Protein AF-A0A0D8XP28-F1 (afdb_monomer_lite)

Sequence (253 aa):
FKSVISELEILCCTAVILRATSMLEITEQETSGKLSRSLIAIYASCSDESKSDVKKYTSEEIREHKITRFRKQKELKTVIDQLKNEQQMNKMDESVQRRLYLTVLKYWSNKVVEELESIEEELPLVEMMRNRLQTRDVEKDTSTNSLFFHDEKPTTLKPFILTRSAQQKSVFGLGYPSIPTMTVDEWYNQRFGDTFSQQKHGKTEYSKGDSGDEGSSEDEHEENDEQTRAQLMKWDEYKDYHRRGWGNTHNKG

pLDDT: mean 72.13, std 19.48, range [30.84, 98.19]

Organism: Dictyocaulus viviparus (NCBI:txid29172)

Secondary structure (DSSP, 8-state):
-HHHHHHHHHHHHHHHHHHHHHHHHHHHHHHHHHHHHHHHHHHHHHS-S---------HHHHHHHHHHHHHHHHHHHHHHHHHHHHHHH-TT-HHHHHHHHHHHHHHHHHHHHHHHHHHHHHHHHHHHHHHHHHHHHHTTTT-------------PPPP-EEESSHHHHHHTTSSSS---EEEHHHHHIIIIITTSTT-------------------HHHHHHHHHHHHHHHHHHHHHHHHS-TTTT--S---

Structure (mmCIF, N/CA/C/O backbone):
data_AF-A0A0D8XP28-F1
#
_entry.id   AF-A0A0D8XP28-F1
#
loop_
_atom_site.group_PDB
_atom_site.id
_atom_site.type_symbol
_atom_site.label_atom_id
_atom_site.label_alt_id
_atom_site.label_comp_id
_atom_site.label_asym_id
_atom_site.label_entity_id
_atom_site.label_seq_id
_atom_site.pdbx_PDB_ins_code
_atom_site.Cartn_x
_atom_site.Cartn_y
_atom_site.Cartn_z
_atom_site.occupancy
_atom_site.B_iso_or_equiv
_atom_site.auth_seq_id
_atom_site.auth_comp_id
_atom_site.auth_asym_id
_atom_site.auth_atom_id
_atom_site.pdbx_PDB_model_num
ATOM 1 N N . PHE A 1 1 ? -41.091 -60.877 -21.889 1.00 52.03 1 PHE A N 1
ATOM 2 C CA . PHE A 1 1 ? -42.066 -59.842 -21.481 1.00 52.03 1 PHE A CA 1
ATOM 3 C C . PHE A 1 1 ? -41.594 -58.997 -20.299 1.00 52.03 1 PHE A C 1
ATOM 5 O O . PHE A 1 1 ? -41.440 -57.805 -20.502 1.00 52.03 1 PHE A O 1
ATOM 12 N N . LYS A 1 2 ? -41.265 -59.555 -19.121 1.00 49.12 2 LYS A N 1
ATOM 13 C CA . LYS A 1 2 ? -40.781 -58.747 -17.974 1.00 49.12 2 LYS A CA 1
ATOM 14 C C . LYS A 1 2 ? -39.456 -57.990 -18.219 1.00 49.12 2 LYS A C 1
ATOM 16 O O . LYS A 1 2 ? -39.327 -56.875 -17.746 1.00 49.12 2 LYS A O 1
ATOM 21 N N . SER A 1 3 ? -38.535 -58.543 -19.017 1.00 52.56 3 SER A N 1
ATOM 22 C CA . SER A 1 3 ? -37.250 -57.888 -19.357 1.00 52.56 3 SER A CA 1
ATOM 23 C C . SER A 1 3 ? -37.373 -56.733 -20.360 1.00 52.56 3 SER A C 1
ATOM 25 O O . SER A 1 3 ? -36.546 -55.835 -20.371 1.00 52.56 3 SER A O 1
ATOM 27 N N . VAL A 1 4 ? -38.405 -56.747 -21.212 1.00 56.22 4 VAL A N 1
ATOM 28 C CA . VAL A 1 4 ? -38.589 -55.721 -22.257 1.00 56.22 4 VAL A CA 1
ATOM 29 C C . VAL A 1 4 ? -39.236 -54.465 -21.663 1.00 56.22 4 VAL A C 1
ATOM 31 O O . VAL A 1 4 ? -38.947 -53.355 -22.087 1.00 56.22 4 VAL A O 1
ATOM 34 N N . ILE A 1 5 ? -40.066 -54.633 -20.628 1.00 58.91 5 ILE A N 1
ATOM 35 C CA . ILE A 1 5 ? -40.714 -53.523 -19.918 1.00 58.91 5 ILE A CA 1
ATOM 36 C C . ILE A 1 5 ? -39.687 -52.739 -19.084 1.00 58.91 5 ILE A C 1
ATOM 38 O O . ILE A 1 5 ? -39.710 -51.513 -19.105 1.00 58.91 5 ILE A O 1
ATOM 42 N N . SER A 1 6 ? -38.732 -53.420 -18.436 1.00 57.72 6 SER A N 1
ATOM 43 C CA . SER A 1 6 ? -37.667 -52.750 -17.675 1.00 57.72 6 SER A CA 1
ATOM 44 C C . SER A 1 6 ? -36.718 -51.937 -18.558 1.00 57.72 6 SER A C 1
ATOM 46 O O . SER A 1 6 ? -36.289 -50.861 -18.161 1.00 57.72 6 SER A O 1
ATOM 48 N N . GLU A 1 7 ? -36.406 -52.407 -19.769 1.00 57.31 7 GLU A N 1
ATOM 49 C CA . GLU A 1 7 ? -35.554 -51.647 -20.697 1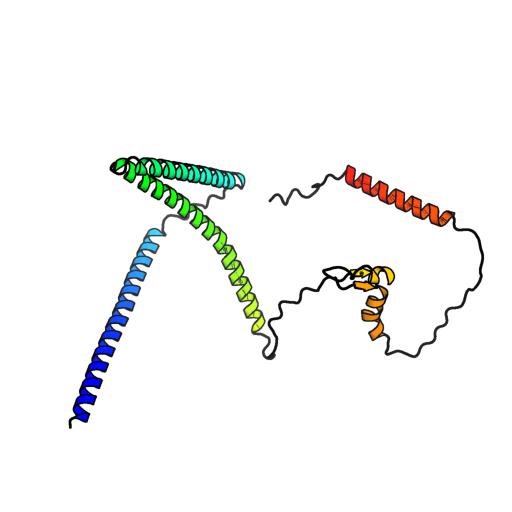.00 57.31 7 GLU A CA 1
ATOM 50 C C . GLU A 1 7 ? -36.262 -50.394 -21.233 1.00 57.31 7 GLU A C 1
ATOM 52 O O . GLU A 1 7 ? -35.643 -49.335 -21.334 1.00 57.31 7 GLU A O 1
ATOM 57 N N . LEU A 1 8 ? -37.572 -50.474 -21.491 1.00 59.50 8 LEU A N 1
ATOM 58 C CA . LEU A 1 8 ? -38.393 -49.329 -21.902 1.00 59.50 8 LEU A CA 1
ATOM 59 C C . LEU A 1 8 ? -38.546 -48.273 -20.794 1.00 59.50 8 LEU A C 1
ATOM 61 O O . LEU A 1 8 ? -38.505 -47.079 -21.093 1.00 59.50 8 LEU A O 1
ATOM 65 N N . GLU A 1 9 ? -38.659 -48.677 -19.526 1.00 56.88 9 GLU A N 1
ATOM 66 C CA . GLU A 1 9 ? -38.688 -47.736 -18.394 1.00 56.88 9 GLU A CA 1
ATOM 67 C C . GLU A 1 9 ? -37.339 -47.021 -18.198 1.00 56.88 9 GLU A C 1
ATOM 69 O O . GLU A 1 9 ? -37.309 -45.811 -17.964 1.00 56.88 9 GLU A O 1
ATOM 74 N N . ILE A 1 10 ? -36.215 -47.723 -18.381 1.00 61.59 10 ILE A N 1
ATOM 75 C CA . ILE A 1 10 ? -34.868 -47.134 -18.278 1.00 61.59 10 ILE A CA 1
ATOM 76 C C . ILE A 1 10 ? -34.599 -46.157 -19.436 1.00 61.59 10 ILE A C 1
ATOM 78 O O . ILE A 1 10 ? -34.057 -45.068 -19.222 1.00 61.59 10 ILE A O 1
ATOM 82 N N . LEU A 1 11 ? -35.023 -46.494 -20.657 1.00 62.56 11 LEU A N 1
ATOM 83 C CA . LEU A 1 11 ? -34.925 -45.606 -21.823 1.00 62.56 11 LEU A CA 1
ATOM 84 C C . LEU A 1 11 ? -35.800 -44.353 -21.675 1.00 62.56 11 LEU A C 1
ATOM 86 O O . LEU A 1 11 ? -35.388 -43.264 -22.073 1.00 62.56 11 LEU A O 1
ATOM 90 N N . CYS A 1 12 ? -36.976 -44.468 -21.053 1.00 60.19 12 CYS A N 1
ATOM 91 C CA . CYS A 1 12 ? -37.844 -43.315 -20.821 1.00 60.19 12 CYS A CA 1
ATOM 92 C C . CYS A 1 12 ? -37.273 -42.386 -19.734 1.00 60.19 12 CYS A C 1
ATOM 94 O O . CYS A 1 12 ? -37.201 -41.173 -19.935 1.00 60.19 12 CYS A O 1
ATOM 96 N N . CYS A 1 13 ? -36.770 -42.944 -18.626 1.00 59.44 13 CYS A N 1
ATOM 97 C CA . CYS A 1 13 ? -36.120 -42.167 -17.566 1.00 59.44 13 CYS A CA 1
ATOM 98 C C . CYS A 1 13 ? -34.849 -41.454 -18.047 1.00 59.44 13 CYS A C 1
ATOM 100 O O . CYS A 1 13 ? -34.662 -40.273 -17.759 1.00 59.44 13 CYS A O 1
ATOM 102 N N . THR A 1 14 ? -33.991 -42.126 -18.818 1.00 63.97 14 THR A N 1
ATOM 103 C CA . THR A 1 14 ? -32.762 -41.506 -19.344 1.00 63.97 14 THR A CA 1
ATOM 104 C C . THR A 1 14 ? -33.065 -40.398 -20.353 1.00 63.97 14 THR A C 1
ATOM 106 O O . THR A 1 14 ? -32.436 -39.342 -20.297 1.00 63.97 14 THR A O 1
ATOM 109 N N . ALA A 1 15 ? -34.080 -40.567 -21.209 1.00 65.81 15 ALA A N 1
ATOM 110 C CA . ALA A 1 15 ? -34.509 -39.532 -22.149 1.00 65.81 15 ALA A CA 1
ATOM 111 C C . ALA A 1 15 ? -35.106 -38.295 -21.451 1.00 65.81 15 ALA A C 1
ATOM 113 O O . ALA A 1 15 ? -34.851 -37.170 -21.882 1.00 65.81 15 ALA A O 1
ATOM 114 N N . VAL A 1 16 ? -35.869 -38.477 -20.365 1.00 67.75 16 VAL A N 1
ATOM 115 C CA . VAL A 1 16 ? -36.418 -37.364 -19.568 1.00 67.75 16 VAL A CA 1
ATOM 116 C C . VAL A 1 16 ? -35.308 -36.617 -18.829 1.00 67.75 16 VAL A C 1
ATOM 118 O O . VAL A 1 16 ? -35.307 -35.387 -18.830 1.00 67.75 16 VAL A O 1
ATOM 121 N N . ILE A 1 17 ? -34.330 -37.335 -18.267 1.00 65.69 17 ILE A N 1
ATOM 122 C CA . ILE A 1 17 ? -33.181 -36.727 -17.583 1.00 65.69 17 ILE A CA 1
ATOM 123 C C . ILE A 1 17 ? -32.318 -35.942 -18.578 1.00 65.69 17 ILE A C 1
ATOM 125 O O . ILE A 1 17 ? -32.025 -34.783 -18.312 1.00 65.69 17 ILE A O 1
ATOM 129 N N . LEU A 1 18 ? -31.999 -36.503 -19.751 1.00 61.62 18 LEU A N 1
ATOM 130 C CA . LEU A 1 18 ? -31.215 -35.816 -20.789 1.00 61.62 18 LEU A CA 1
ATOM 131 C C . LEU A 1 18 ? -31.911 -34.553 -21.325 1.00 61.62 18 LEU A C 1
ATOM 133 O O . LEU A 1 18 ? -31.253 -33.546 -21.586 1.00 61.62 18 LEU A O 1
ATOM 137 N N . ARG A 1 19 ? -33.245 -34.571 -21.459 1.00 62.66 19 ARG A N 1
ATOM 138 C CA . ARG A 1 19 ? -34.024 -33.378 -21.839 1.00 62.66 19 ARG A CA 1
ATOM 139 C C . ARG A 1 19 ? -34.070 -32.331 -20.730 1.00 62.66 19 ARG A C 1
ATOM 141 O O . ARG A 1 19 ? -34.039 -31.141 -21.028 1.00 62.66 19 ARG A O 1
ATOM 148 N N . ALA A 1 20 ? -34.159 -32.753 -19.470 1.00 59.16 20 ALA A N 1
ATOM 149 C CA . ALA A 1 20 ? -34.144 -31.843 -18.330 1.00 59.16 20 ALA A CA 1
ATOM 150 C C . ALA A 1 20 ? -32.765 -31.191 -18.153 1.00 59.16 20 ALA A C 1
ATOM 152 O O . ALA A 1 20 ? -32.696 -29.984 -17.931 1.00 59.16 20 ALA A O 1
ATOM 153 N N . THR A 1 21 ? -31.675 -31.948 -18.330 1.00 58.47 21 THR A N 1
ATOM 154 C CA . THR A 1 21 ? -30.310 -31.409 -18.268 1.00 58.47 21 THR A CA 1
ATOM 155 C C . THR A 1 21 ? -30.023 -30.474 -19.436 1.00 58.47 21 THR A C 1
ATOM 157 O O . THR A 1 21 ? -29.498 -29.394 -19.196 1.00 58.47 21 THR A O 1
ATOM 160 N N . SER A 1 22 ? -30.449 -30.794 -20.668 1.00 58.19 22 SER A N 1
ATOM 161 C CA . SER A 1 22 ? -30.257 -29.871 -21.798 1.00 58.19 22 SER A CA 1
ATOM 162 C C . SER A 1 22 ? -31.079 -28.587 -21.641 1.00 58.19 22 SER A C 1
ATOM 164 O O . SER A 1 22 ?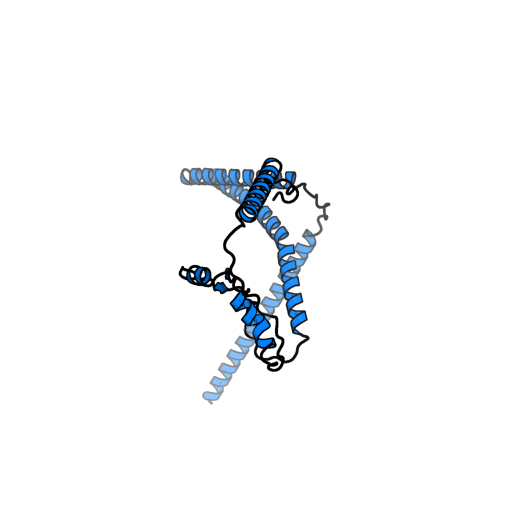 -30.614 -27.515 -22.008 1.00 58.19 22 SER A O 1
ATOM 166 N N . MET A 1 23 ? -32.296 -28.662 -21.087 1.00 57.06 23 MET A N 1
ATOM 167 C CA . MET A 1 23 ? -33.113 -27.475 -20.800 1.00 57.06 23 MET A CA 1
ATOM 168 C C . MET A 1 23 ? -32.479 -26.600 -19.710 1.00 57.06 23 MET A C 1
ATOM 170 O O . MET A 1 23 ? -32.462 -25.382 -19.862 1.00 57.06 23 MET A O 1
ATOM 174 N N . LEU A 1 24 ? -31.908 -27.197 -18.656 1.00 55.19 24 LEU A N 1
ATOM 175 C CA . LEU A 1 24 ? -31.177 -26.468 -17.611 1.00 55.19 24 LEU A CA 1
ATOM 176 C C . LEU A 1 24 ? -29.915 -25.780 -18.168 1.00 55.19 24 LEU A C 1
ATOM 178 O O . LEU A 1 24 ? -29.700 -24.596 -17.911 1.00 55.19 24 LEU A O 1
ATOM 182 N N . GLU A 1 25 ? -29.150 -26.470 -19.013 1.00 51.25 25 GLU A N 1
ATOM 183 C CA . GLU A 1 25 ? -27.915 -25.962 -19.629 1.00 51.25 25 GLU A CA 1
ATOM 184 C C . GLU A 1 25 ? -28.190 -24.819 -20.633 1.00 51.25 25 GLU A C 1
ATOM 186 O O . GLU A 1 25 ? -27.478 -23.813 -20.660 1.00 51.25 25 GLU A O 1
ATOM 191 N N . ILE A 1 26 ? -29.295 -24.899 -21.390 1.00 51.28 26 ILE A N 1
ATOM 192 C CA . ILE A 1 26 ? -29.760 -23.812 -22.272 1.00 51.28 26 ILE A CA 1
ATOM 193 C C . ILE A 1 26 ? -30.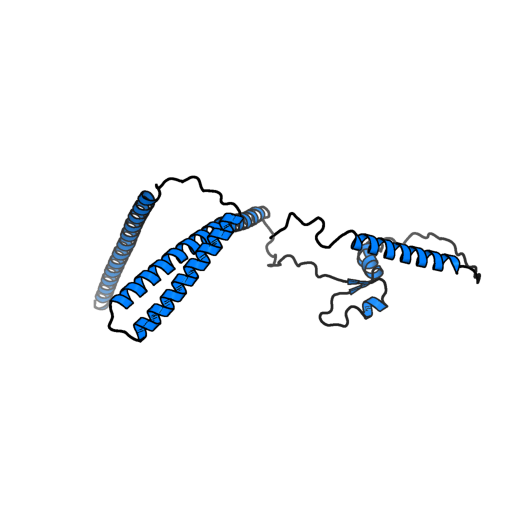222 -22.595 -21.446 1.00 51.28 26 ILE A C 1
ATOM 195 O O . ILE A 1 26 ? -29.942 -21.453 -21.822 1.00 51.28 26 ILE A O 1
ATOM 199 N N . THR A 1 27 ? -30.872 -22.801 -20.291 1.00 50.25 27 THR A N 1
ATOM 200 C CA . THR A 1 27 ? -31.281 -21.686 -19.417 1.00 50.25 27 THR A CA 1
ATOM 201 C C . THR A 1 27 ? -30.107 -20.990 -18.722 1.00 50.25 27 THR A C 1
ATOM 203 O O . THR A 1 27 ? -30.144 -19.767 -18.568 1.00 50.25 27 THR A O 1
ATOM 206 N N . GLU A 1 28 ? -29.035 -21.702 -18.361 1.00 51.12 28 GLU A N 1
ATOM 207 C CA . GLU A 1 28 ? -27.815 -21.091 -17.803 1.00 51.12 28 GLU A CA 1
ATOM 208 C C . GLU A 1 28 ? -27.032 -20.279 -18.849 1.00 51.12 28 GLU A C 1
ATOM 210 O O . GLU A 1 28 ? -26.549 -19.181 -18.550 1.00 51.12 28 GLU A O 1
ATOM 215 N N . GLN A 1 29 ? -26.954 -20.740 -20.103 1.00 47.75 29 GLN A N 1
ATOM 216 C CA . GLN A 1 29 ? -26.288 -19.978 -21.169 1.00 47.75 29 GLN A CA 1
ATOM 217 C C . GLN A 1 29 ? -27.077 -18.730 -21.594 1.00 47.75 29 GLN A C 1
ATOM 219 O O . GLN A 1 29 ? -26.494 -17.666 -21.815 1.00 47.75 29 GLN A O 1
ATOM 224 N N . GLU A 1 30 ? -28.410 -18.805 -21.653 1.00 51.88 30 GLU A N 1
ATOM 225 C CA . GLU A 1 30 ? -29.227 -17.635 -21.983 1.00 51.88 30 GLU A CA 1
ATOM 226 C C . GLU A 1 30 ? -29.263 -16.585 -20.866 1.00 51.88 30 GLU A C 1
ATOM 228 O O . GLU A 1 30 ? -29.279 -15.385 -21.154 1.00 51.88 30 GLU A O 1
ATOM 233 N N . THR A 1 31 ? -29.289 -16.999 -19.596 1.00 52.06 31 THR A N 1
ATOM 234 C CA . THR A 1 31 ? -29.297 -16.070 -18.452 1.00 52.06 31 THR A CA 1
ATOM 235 C C . THR A 1 31 ? -27.927 -15.436 -18.229 1.00 52.06 31 THR A C 1
ATOM 237 O O . THR A 1 31 ? -27.864 -14.220 -18.041 1.00 52.06 31 THR A O 1
ATOM 240 N N . SER A 1 32 ? -26.831 -16.195 -18.358 1.00 53.22 32 SER A N 1
ATOM 241 C CA . SER A 1 32 ? -25.463 -15.654 -18.302 1.00 53.22 32 SER A CA 1
ATOM 242 C C . SER A 1 32 ? -25.167 -14.693 -19.459 1.00 53.22 32 SER A C 1
ATOM 244 O O . SER A 1 32 ? -24.568 -13.642 -19.239 1.00 53.22 32 SER A O 1
ATOM 246 N N . GLY A 1 33 ? -25.658 -14.978 -20.671 1.00 54.16 33 GLY A N 1
ATOM 247 C CA . GLY A 1 33 ? -25.526 -14.090 -21.830 1.00 54.16 33 GLY A CA 1
ATOM 248 C C . GLY A 1 33 ? -26.373 -12.812 -21.742 1.00 54.16 33 GLY A C 1
ATOM 249 O O . GLY A 1 33 ? -25.947 -11.751 -22.201 1.00 54.16 33 GLY A O 1
ATOM 250 N N . LYS A 1 34 ? -27.567 -12.876 -21.137 1.00 57.66 34 LYS A N 1
ATOM 251 C CA . LYS A 1 34 ? -28.425 -11.697 -20.903 1.00 57.66 34 LYS A CA 1
ATOM 252 C C . LYS A 1 34 ? -27.875 -10.819 -19.775 1.00 57.66 34 LYS A C 1
ATOM 254 O O . LYS A 1 34 ? -27.826 -9.603 -19.944 1.00 57.66 34 LYS A O 1
ATOM 259 N N . LEU A 1 35 ? -27.395 -11.426 -18.684 1.00 55.28 35 LEU A N 1
ATOM 260 C CA . LEU A 1 35 ? -26.706 -10.729 -17.594 1.00 55.28 35 LEU A CA 1
ATOM 261 C C . LEU A 1 35 ? -25.394 -10.104 -18.074 1.00 55.28 35 LEU A C 1
ATOM 263 O O . LEU A 1 35 ? -25.140 -8.946 -17.759 1.00 55.28 35 LEU A O 1
ATOM 267 N N . SER A 1 36 ? -24.598 -10.805 -18.891 1.00 63.81 36 SER A N 1
ATOM 268 C CA . SER A 1 36 ? -23.361 -10.241 -19.444 1.00 63.81 36 SER A CA 1
ATOM 269 C C . SER A 1 36 ? -23.649 -9.061 -20.367 1.00 63.81 36 SER A C 1
ATOM 271 O O . SER A 1 36 ? -23.013 -8.026 -20.224 1.00 63.81 36 SER A O 1
ATOM 273 N N . ARG A 1 37 ? -24.666 -9.142 -21.237 1.00 64.00 37 ARG A N 1
ATOM 274 C CA . ARG A 1 37 ? -25.074 -8.015 -22.092 1.00 64.00 37 ARG A CA 1
ATOM 275 C C . ARG A 1 37 ? -25.611 -6.831 -21.298 1.00 64.00 37 ARG A C 1
ATOM 277 O O . ARG A 1 37 ? -25.269 -5.704 -21.635 1.00 64.00 37 ARG A O 1
ATOM 284 N N . SER A 1 38 ? -26.409 -7.053 -20.249 1.00 65.12 38 SER A N 1
ATOM 285 C CA . SER A 1 38 ? -26.864 -5.952 -19.390 1.00 65.12 38 SER A CA 1
ATOM 286 C C . SER A 1 38 ? -25.712 -5.327 -18.612 1.00 65.12 38 SER A C 1
ATOM 288 O O . SER A 1 38 ? -25.665 -4.114 -18.472 1.00 65.12 38 SER A O 1
ATOM 290 N N . LEU A 1 39 ? -24.754 -6.133 -18.148 1.00 64.12 39 LEU A N 1
ATOM 291 C CA . LEU A 1 39 ? -23.593 -5.664 -17.393 1.00 64.12 39 LEU A CA 1
ATOM 292 C C . LEU A 1 39 ? -22.603 -4.927 -18.311 1.00 64.12 39 LEU A C 1
ATOM 294 O O . LEU A 1 39 ? -22.075 -3.893 -17.921 1.00 64.12 39 LEU A O 1
ATOM 298 N N . ILE A 1 40 ? -22.453 -5.372 -19.563 1.00 67.19 40 ILE A N 1
ATOM 299 C CA . ILE A 1 40 ? -21.730 -4.669 -20.635 1.00 67.19 40 ILE A CA 1
ATOM 300 C C . ILE A 1 40 ? -22.435 -3.360 -21.008 1.00 67.19 40 ILE A C 1
ATOM 302 O O . ILE A 1 40 ? -21.764 -2.352 -21.192 1.00 67.19 40 ILE A O 1
ATOM 306 N N . ALA A 1 41 ? -23.768 -3.337 -21.094 1.00 66.75 41 ALA A N 1
ATOM 307 C CA . ALA A 1 41 ? -24.527 -2.119 -21.383 1.00 66.75 41 ALA A CA 1
ATOM 308 C C . ALA A 1 41 ? -24.444 -1.102 -20.232 1.00 66.75 41 ALA A C 1
ATOM 310 O O . ALA A 1 41 ? -24.283 0.089 -20.479 1.00 66.75 41 ALA A O 1
ATOM 311 N N . ILE A 1 42 ? -24.484 -1.572 -18.980 1.00 66.75 42 ILE A N 1
ATOM 312 C CA . ILE A 1 42 ? -24.259 -0.743 -17.789 1.00 66.75 42 ILE A CA 1
ATOM 313 C C . ILE A 1 42 ? -22.826 -0.198 -17.799 1.00 66.75 42 ILE A C 1
ATOM 315 O O . ILE A 1 42 ? -22.640 1.010 -17.678 1.00 66.75 42 ILE A O 1
ATOM 319 N N . TYR A 1 43 ? -21.825 -1.051 -18.040 1.00 62.44 43 TYR A N 1
ATOM 320 C CA . TYR A 1 43 ? -20.423 -0.647 -18.163 1.00 62.44 43 TYR A CA 1
ATOM 321 C C . TYR A 1 43 ? -20.206 0.375 -19.292 1.00 62.44 43 TYR A C 1
ATOM 323 O O . TYR A 1 43 ? -19.533 1.379 -19.081 1.00 62.44 43 TYR A O 1
ATOM 331 N N . ALA A 1 44 ? -20.837 0.187 -20.455 1.00 62.91 44 ALA A N 1
ATOM 332 C CA . ALA A 1 44 ? -20.779 1.122 -21.578 1.00 62.91 44 ALA A CA 1
ATOM 333 C C . ALA A 1 44 ? -21.465 2.461 -21.258 1.00 62.91 44 ALA A C 1
ATOM 335 O O . ALA A 1 44 ? -20.955 3.506 -21.644 1.00 62.91 44 ALA A O 1
ATOM 336 N N . SER A 1 45 ? -22.573 2.444 -20.507 1.00 57.84 45 SER A N 1
ATOM 337 C CA . SER A 1 45 ? -23.264 3.666 -20.066 1.00 57.84 45 SER A CA 1
ATOM 338 C C . SER A 1 45 ? -22.486 4.457 -19.007 1.00 57.84 45 SER A C 1
ATOM 340 O O . SER A 1 45 ? -22.644 5.669 -18.915 1.00 57.84 45 SER A O 1
ATOM 342 N N . CYS A 1 46 ? -21.623 3.788 -18.234 1.00 47.12 46 CYS A N 1
ATOM 343 C CA . CYS A 1 46 ? -20.759 4.403 -17.222 1.00 47.12 46 CYS A CA 1
ATOM 344 C C . CYS A 1 46 ? -19.357 4.775 -17.737 1.00 47.12 46 CYS A C 1
ATOM 346 O O . CYS A 1 46 ? -18.606 5.413 -17.007 1.00 47.12 46 CYS A O 1
ATOM 348 N N . SER A 1 47 ? -18.981 4.376 -18.957 1.00 51.66 47 SER A N 1
ATOM 349 C CA . SER A 1 47 ? -17.632 4.605 -19.511 1.00 51.66 47 SER A CA 1
ATOM 350 C C . SER A 1 47 ? -17.485 5.932 -20.269 1.00 51.66 47 SER A C 1
ATOM 352 O O . SER A 1 47 ? -16.425 6.182 -20.837 1.00 51.66 47 SER A O 1
ATOM 354 N N . ASP A 1 48 ? -18.524 6.772 -20.290 1.00 44.47 48 ASP A N 1
ATOM 355 C CA . ASP A 1 48 ? -18.563 8.023 -21.063 1.00 44.47 48 ASP A CA 1
ATOM 356 C C . ASP A 1 48 ? -18.464 9.282 -20.180 1.00 44.47 48 ASP A C 1
ATOM 358 O O . ASP A 1 48 ? -18.999 10.343 -20.496 1.00 44.47 48 ASP A O 1
ATOM 362 N N . GLU A 1 49 ? -17.760 9.187 -19.048 1.00 48.97 49 GLU A N 1
ATOM 363 C CA . GLU A 1 49 ? -17.221 10.377 -18.393 1.00 48.97 49 GLU A CA 1
ATOM 364 C C . GLU A 1 49 ? -15.838 10.650 -18.977 1.00 48.97 49 GLU A C 1
ATOM 366 O O . GLU A 1 49 ? -14.880 9.920 -18.736 1.00 48.97 49 GLU A O 1
ATOM 371 N N . SER A 1 50 ? -15.795 11.682 -19.824 1.00 48.84 50 SER A N 1
ATOM 372 C CA . SER A 1 50 ? -14.630 12.424 -20.307 1.00 48.84 50 SER A CA 1
ATOM 373 C C . SER A 1 50 ? -13.275 11.872 -19.859 1.00 48.84 50 SER A C 1
ATOM 375 O O . SER A 1 50 ? -12.944 11.929 -18.675 1.00 48.84 50 SER A O 1
ATOM 377 N N . LYS A 1 51 ? -12.432 11.483 -20.824 1.00 49.34 51 LYS A N 1
ATOM 378 C CA . LYS A 1 51 ? -10.972 11.488 -20.658 1.00 49.34 51 LYS A CA 1
ATOM 379 C C . LYS A 1 51 ? -10.544 12.909 -20.282 1.00 49.34 51 LYS A C 1
AT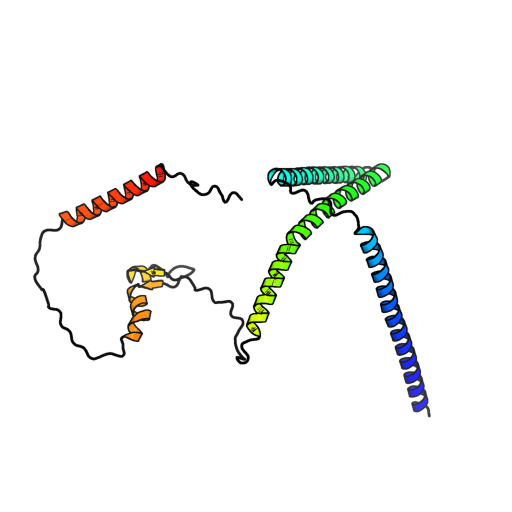OM 381 O O . LYS A 1 51 ? -10.160 13.698 -21.141 1.00 49.34 51 LYS A O 1
ATOM 386 N N . SER A 1 52 ? -10.698 13.265 -19.012 1.00 49.41 52 SER A N 1
ATOM 387 C CA . SER A 1 52 ? -10.139 14.469 -18.437 1.00 49.41 52 SER A CA 1
ATOM 388 C C . SER A 1 52 ? -8.641 14.337 -18.613 1.00 49.41 52 SER A C 1
ATOM 390 O O . SER A 1 52 ? -8.076 13.309 -18.236 1.00 49.41 52 SER A O 1
ATOM 392 N N . ASP A 1 53 ? -8.045 15.341 -19.241 1.00 56.84 53 ASP A N 1
ATOM 393 C CA . ASP A 1 53 ? -6.610 15.512 -19.422 1.00 56.84 53 ASP A CA 1
ATOM 394 C C . ASP A 1 53 ? -5.865 14.937 -18.205 1.00 56.84 53 ASP A C 1
ATOM 396 O O . ASP A 1 53 ? -6.014 15.450 -17.091 1.00 56.84 53 ASP A O 1
ATOM 400 N N . VAL A 1 54 ? -5.192 13.788 -18.374 1.00 65.62 54 VAL A N 1
ATOM 401 C CA . VAL A 1 54 ? -4.574 13.065 -17.252 1.00 65.62 54 VAL A CA 1
ATOM 402 C C . VAL A 1 54 ? -3.501 13.983 -16.699 1.00 65.62 54 VAL A C 1
ATOM 404 O O . VAL A 1 54 ? -2.432 14.138 -17.296 1.00 65.62 54 VAL A O 1
ATOM 407 N N . LYS A 1 55 ? -3.816 14.650 -15.586 1.00 78.06 55 LYS A N 1
ATOM 408 C CA . LYS A 1 55 ? -2.923 15.619 -14.968 1.00 78.06 55 LYS A CA 1
ATOM 409 C C . LYS A 1 55 ? -1.639 14.886 -14.601 1.00 78.06 55 LYS A C 1
ATOM 411 O O . LYS A 1 55 ? -1.616 14.068 -13.687 1.00 78.06 55 LYS A O 1
ATOM 416 N N . LYS A 1 56 ? -0.567 15.167 -15.339 1.00 82.38 56 LYS A N 1
ATOM 417 C CA . LYS A 1 56 ? 0.759 14.639 -15.030 1.00 82.38 56 LYS A CA 1
ATOM 418 C C . LYS A 1 56 ? 1.250 15.335 -13.772 1.00 82.38 56 LYS A C 1
ATOM 420 O O . LYS A 1 56 ? 1.564 16.522 -13.803 1.00 82.38 56 LYS A O 1
ATOM 425 N N . TYR A 1 57 ? 1.271 14.596 -12.675 1.00 86.62 57 TYR A N 1
ATOM 426 C CA . TYR A 1 57 ? 1.831 15.062 -11.418 1.00 86.62 57 TYR A CA 1
ATOM 427 C C . TYR A 1 57 ? 3.358 15.063 -11.486 1.00 86.62 57 TYR A C 1
ATOM 429 O O . TYR A 1 57 ? 3.977 14.174 -12.076 1.00 86.62 57 TYR A O 1
ATOM 437 N N . THR A 1 58 ? 3.970 16.058 -10.858 1.00 93.81 58 THR A N 1
ATOM 438 C CA . THR A 1 58 ? 5.408 16.057 -10.581 1.00 93.81 58 THR A CA 1
ATOM 439 C C . THR A 1 58 ? 5.748 14.986 -9.539 1.00 93.81 58 THR A C 1
ATOM 441 O O . THR A 1 58 ? 4.897 14.572 -8.750 1.00 93.81 58 THR A O 1
ATOM 444 N N . SER A 1 59 ? 7.006 14.540 -9.482 1.00 91.81 59 SER A N 1
ATOM 445 C CA . SER A 1 59 ? 7.444 13.539 -8.493 1.00 91.81 59 SER A CA 1
ATOM 446 C C . SER A 1 59 ? 7.188 13.979 -7.045 1.00 91.81 59 SER A C 1
ATOM 448 O O . SER A 1 59 ? 6.896 13.151 -6.180 1.00 91.81 59 SER A O 1
ATOM 450 N N . GLU A 1 60 ? 7.282 15.284 -6.782 1.00 93.25 60 GLU A N 1
ATOM 451 C CA . GLU A 1 60 ? 7.009 15.879 -5.473 1.00 93.25 60 GLU A CA 1
ATOM 452 C C . GLU A 1 60 ? 5.522 15.785 -5.125 1.00 93.25 60 GLU A C 1
ATOM 454 O O . GLU A 1 60 ? 5.183 15.265 -4.061 1.00 93.25 60 GLU A O 1
ATOM 459 N N . GLU A 1 61 ? 4.639 16.165 -6.051 1.00 93.38 61 GLU A N 1
ATOM 460 C CA . GLU A 1 61 ? 3.187 16.053 -5.880 1.00 93.38 61 GLU A CA 1
ATOM 461 C C . GLU A 1 61 ? 2.751 14.593 -5.692 1.00 93.38 61 GLU A C 1
ATOM 463 O O . GLU A 1 61 ? 1.975 14.297 -4.785 1.00 93.38 61 GLU A O 1
ATOM 468 N N . ILE A 1 62 ? 3.289 13.646 -6.474 1.00 90.88 62 ILE A N 1
ATOM 469 C CA . ILE A 1 62 ? 3.000 12.205 -6.315 1.00 90.88 62 ILE A CA 1
ATOM 470 C C . ILE A 1 62 ? 3.350 11.750 -4.897 1.00 90.88 62 ILE A C 1
ATOM 472 O O . ILE A 1 62 ? 2.571 11.056 -4.235 1.00 90.88 62 ILE A O 1
ATOM 476 N N . ARG A 1 63 ? 4.524 12.154 -4.402 1.00 94.62 63 ARG A N 1
ATOM 477 C CA . ARG A 1 63 ? 4.961 11.818 -3.046 1.00 94.62 63 ARG A CA 1
ATOM 478 C C . ARG A 1 63 ? 4.025 12.420 -1.999 1.00 94.62 63 ARG A C 1
ATOM 480 O O . ARG A 1 63 ? 3.654 11.729 -1.050 1.00 94.62 63 ARG A O 1
ATOM 487 N N . GLU A 1 64 ? 3.625 13.675 -2.159 1.00 95.19 64 GLU A N 1
ATOM 488 C CA . GLU A 1 64 ? 2.689 14.346 -1.253 1.00 95.19 64 GLU A CA 1
ATOM 489 C C . GLU A 1 64 ? 1.307 13.689 -1.249 1.00 95.19 64 GLU A C 1
ATOM 491 O O . GLU A 1 64 ? 0.723 13.494 -0.177 1.00 95.19 64 GLU A O 1
ATOM 496 N N . HIS A 1 65 ? 0.813 13.259 -2.410 1.00 91.50 65 HIS A N 1
ATOM 497 C CA . HIS A 1 65 ? -0.420 12.488 -2.531 1.00 91.50 65 HIS A CA 1
ATOM 498 C C . HIS A 1 65 ? -0.323 11.151 -1.785 1.00 91.50 65 HIS A C 1
ATOM 500 O O . HIS A 1 65 ? -1.209 10.840 -0.981 1.00 91.50 65 HIS A O 1
ATOM 506 N N . LYS A 1 66 ? 0.781 10.405 -1.949 1.00 93.81 66 LYS A N 1
ATOM 507 C CA . LYS A 1 66 ? 1.031 9.149 -1.215 1.00 93.81 66 LYS A CA 1
ATOM 508 C C . LYS A 1 66 ? 1.091 9.377 0.300 1.00 93.81 66 LYS A C 1
ATOM 510 O O . LYS A 1 66 ? 0.445 8.656 1.060 1.00 93.81 66 LYS A O 1
ATOM 515 N N . ILE A 1 67 ? 1.789 10.421 0.754 1.00 95.69 67 ILE A N 1
ATOM 516 C CA . ILE A 1 67 ? 1.874 10.778 2.181 1.00 95.69 67 ILE A CA 1
ATOM 517 C C . ILE A 1 67 ? 0.495 11.151 2.736 1.00 95.69 67 ILE A C 1
ATOM 519 O O . ILE A 1 67 ? 0.117 10.696 3.818 1.00 95.69 67 ILE A O 1
ATOM 523 N N . THR A 1 68 ? -0.264 11.970 2.012 1.00 94.94 68 THR A N 1
ATOM 524 C CA . THR A 1 68 ? -1.595 12.424 2.434 1.00 94.94 68 THR A CA 1
ATOM 525 C C . THR A 1 68 ? -2.567 11.252 2.525 1.00 94.94 68 THR A C 1
ATOM 527 O O . THR A 1 68 ? -3.269 11.113 3.530 1.00 94.94 68 THR A O 1
ATOM 530 N N . ARG A 1 69 ? -2.555 10.351 1.532 1.00 92.69 69 ARG A N 1
ATOM 531 C CA . ARG A 1 69 ? -3.350 9.118 1.552 1.00 92.69 69 ARG A CA 1
ATOM 532 C C . ARG A 1 69 ? -2.982 8.238 2.741 1.00 92.69 69 ARG A C 1
ATOM 534 O O . ARG A 1 69 ? -3.871 7.840 3.491 1.00 92.69 69 ARG A O 1
ATOM 541 N N . PHE A 1 70 ? -1.690 7.996 2.957 1.00 96.38 70 PHE A N 1
ATOM 542 C CA . PHE A 1 70 ? -1.213 7.182 4.073 1.00 96.38 70 PHE A CA 1
ATOM 543 C C . PHE A 1 70 ? -1.645 7.754 5.430 1.00 96.38 70 PHE A C 1
ATOM 545 O O . PHE A 1 70 ? -2.140 7.024 6.290 1.00 96.38 70 PHE A O 1
ATOM 552 N N . ARG A 1 71 ? -1.519 9.075 5.623 1.00 97.19 71 ARG A N 1
ATOM 553 C CA . ARG A 1 71 ? -1.969 9.761 6.846 1.00 97.19 71 ARG A CA 1
ATOM 554 C C . ARG A 1 71 ? -3.469 9.582 7.073 1.00 97.19 71 ARG A C 1
ATOM 556 O O . ARG A 1 71 ? -3.860 9.169 8.161 1.00 97.19 71 ARG A O 1
ATOM 563 N N . LYS A 1 72 ? -4.284 9.812 6.041 1.00 94.94 72 LYS A N 1
ATOM 564 C CA . LYS A 1 72 ? -5.744 9.643 6.095 1.00 94.94 72 LYS A CA 1
ATOM 565 C C . LYS A 1 72 ? -6.143 8.200 6.409 1.00 94.94 72 LYS A C 1
ATOM 567 O O . LYS A 1 72 ? -7.023 7.959 7.230 1.00 94.94 72 LYS A O 1
ATOM 572 N N . GLN A 1 73 ? -5.488 7.223 5.787 1.00 96.12 73 GLN A N 1
ATOM 573 C CA . GLN A 1 73 ? -5.750 5.806 6.036 1.00 96.12 73 GLN A CA 1
ATOM 574 C C . GLN A 1 73 ? -5.371 5.403 7.465 1.00 96.12 73 GLN A C 1
ATOM 576 O O . GLN A 1 73 ? -6.119 4.673 8.119 1.00 96.12 73 GLN A O 1
ATOM 581 N N . LYS A 1 74 ? -4.240 5.909 7.970 1.00 97.81 74 LYS A N 1
ATOM 582 C CA . LYS A 1 74 ? -3.808 5.702 9.354 1.00 97.81 74 LYS A CA 1
ATOM 583 C C . LYS A 1 74 ? -4.809 6.299 10.343 1.00 97.81 74 LYS A C 1
ATOM 585 O O . LYS A 1 74 ? -5.188 5.612 11.285 1.00 97.81 74 LYS A O 1
ATOM 590 N N . GLU A 1 75 ? -5.264 7.527 10.107 1.00 97.38 75 GLU A N 1
ATOM 591 C CA . GLU A 1 75 ? -6.283 8.189 10.927 1.00 97.38 75 GLU A CA 1
ATOM 592 C C . GLU A 1 75 ? -7.586 7.379 10.957 1.00 97.38 75 GLU A C 1
ATOM 594 O O . GLU A 1 75 ? -8.062 7.009 12.030 1.00 97.38 75 GLU A O 1
ATOM 599 N N . LEU A 1 76 ? -8.113 6.993 9.791 1.00 97.38 76 LEU A N 1
ATOM 600 C CA . LEU A 1 76 ? -9.322 6.169 9.705 1.00 97.38 76 LEU A CA 1
ATOM 601 C C . LEU A 1 76 ? -9.164 4.840 10.447 1.00 97.38 76 LEU A C 1
ATOM 603 O O . LEU A 1 76 ? -10.087 4.413 11.136 1.00 97.38 76 LEU A O 1
ATOM 607 N N . LYS A 1 77 ? -7.991 4.204 10.358 1.00 97.12 77 LYS A N 1
ATOM 608 C CA . LYS A 1 77 ? -7.702 2.972 11.096 1.00 97.12 77 LYS A CA 1
ATOM 609 C C . LYS A 1 77 ? -7.723 3.202 12.609 1.00 97.12 77 LYS A C 1
ATOM 611 O O . LYS A 1 77 ? -8.380 2.446 13.316 1.00 97.12 77 LYS A O 1
ATOM 616 N N . THR A 1 78 ? -7.093 4.274 13.095 1.00 98.19 78 THR A N 1
ATOM 617 C CA . THR A 1 78 ? -7.129 4.616 14.528 1.00 98.19 78 THR A CA 1
ATOM 618 C C . THR A 1 78 ? -8.545 4.903 15.026 1.00 98.19 78 THR A C 1
ATOM 620 O O . THR A 1 78 ? -8.913 4.442 16.102 1.00 98.19 78 THR A O 1
ATOM 623 N N . VAL A 1 79 ? -9.367 5.589 14.224 1.00 97.94 79 VAL A N 1
ATOM 624 C CA . VAL A 1 79 ? -10.772 5.878 14.550 1.00 97.94 79 VAL A CA 1
ATOM 625 C C . VAL A 1 79 ? -11.601 4.592 14.575 1.00 97.94 79 VAL A C 1
ATOM 627 O O . VAL A 1 79 ? -12.426 4.411 15.464 1.00 97.94 79 VAL A O 1
ATOM 630 N N . ILE A 1 80 ? -11.369 3.663 13.641 1.00 97.88 80 ILE A N 1
ATOM 631 C CA . ILE A 1 80 ? -12.015 2.342 13.650 1.00 97.88 80 ILE A CA 1
ATOM 632 C C . ILE A 1 80 ? -11.681 1.589 14.939 1.00 97.88 80 ILE A C 1
ATOM 634 O O . ILE A 1 80 ? -12.580 1.016 15.550 1.00 97.88 80 ILE A O 1
ATOM 638 N N . ASP A 1 81 ? -10.418 1.590 15.362 1.00 97.56 81 ASP A N 1
ATOM 639 C CA . ASP A 1 81 ? -9.995 0.889 16.577 1.00 97.56 81 ASP A CA 1
ATOM 640 C C . ASP A 1 81 ? -10.606 1.525 17.839 1.00 97.56 81 ASP A C 1
ATOM 642 O O . ASP A 1 81 ? -11.090 0.812 18.718 1.00 97.56 81 ASP A O 1
ATOM 646 N N . GLN A 1 82 ? -10.690 2.858 17.896 1.00 96.81 82 GLN A N 1
ATOM 647 C CA . GLN A 1 82 ? -11.392 3.581 18.965 1.00 96.81 82 GLN A CA 1
ATOM 648 C C . GLN A 1 82 ? -12.888 3.235 19.006 1.00 96.81 82 GLN A C 1
ATOM 650 O O . GLN A 1 82 ? -13.395 2.836 20.053 1.00 96.81 82 GLN A O 1
ATOM 655 N N . LEU A 1 83 ? -13.582 3.300 17.865 1.00 95.75 83 LEU A N 1
ATOM 656 C CA . LEU A 1 83 ? -15.013 2.988 17.772 1.00 95.75 83 LEU A CA 1
ATOM 657 C C . LEU A 1 83 ? -15.312 1.518 18.090 1.00 95.75 83 LEU A C 1
ATOM 659 O O . LEU A 1 83 ? -16.351 1.216 18.672 1.00 95.75 83 LEU A O 1
ATOM 663 N N . LYS A 1 84 ? -14.406 0.595 17.751 1.00 95.56 84 LYS A N 1
ATOM 664 C CA . LYS A 1 84 ? -14.513 -0.812 18.163 1.00 95.56 84 LYS A CA 1
ATOM 665 C C . LYS A 1 84 ? -14.438 -0.959 19.680 1.00 95.56 84 LYS A C 1
ATOM 667 O O . LYS A 1 84 ? -15.233 -1.707 20.243 1.00 95.56 84 LYS A O 1
ATOM 672 N N . ASN A 1 85 ? -13.525 -0.245 20.336 1.00 95.50 85 ASN A N 1
ATOM 673 C CA . ASN A 1 85 ? -13.421 -0.259 21.796 1.00 95.50 85 ASN A CA 1
ATOM 674 C C . ASN A 1 85 ? -14.677 0.344 22.443 1.00 95.50 85 ASN A C 1
ATOM 676 O O . ASN A 1 85 ? -15.237 -0.252 23.360 1.00 95.50 85 ASN A O 1
ATOM 680 N N . GLU A 1 86 ? -15.175 1.471 21.927 1.00 94.38 86 GLU A N 1
ATOM 681 C CA . GLU A 1 86 ? -16.433 2.080 22.385 1.00 94.38 86 GLU A CA 1
ATOM 682 C C . GLU A 1 86 ? -17.622 1.127 22.225 1.00 94.38 86 GLU A C 1
ATOM 684 O O . GLU A 1 86 ? -18.416 0.975 23.150 1.00 94.38 86 GLU A O 1
ATOM 689 N N . GLN A 1 87 ? -17.723 0.432 21.089 1.00 93.19 87 GLN A N 1
ATOM 690 C CA . GLN A 1 87 ? -18.780 -0.548 20.841 1.00 93.19 87 GLN A CA 1
ATOM 691 C C . GLN A 1 87 ? -18.702 -1.732 21.815 1.00 93.19 87 GLN A C 1
ATOM 693 O O . GLN A 1 87 ? -19.733 -2.247 22.247 1.00 93.19 87 GLN A O 1
ATOM 698 N N . GLN A 1 88 ? -17.495 -2.186 22.170 1.00 91.19 88 GLN A N 1
ATOM 699 C CA . GLN A 1 88 ? -17.326 -3.269 23.141 1.00 91.19 88 GLN A CA 1
ATOM 700 C C . GLN A 1 88 ? -17.848 -2.880 24.527 1.00 91.19 88 GLN A C 1
ATOM 702 O O . GLN A 1 88 ? -18.458 -3.723 25.188 1.00 91.19 88 GLN A O 1
ATOM 707 N N . MET A 1 89 ? -17.646 -1.622 24.931 1.00 90.06 89 MET A N 1
ATOM 708 C CA . MET A 1 89 ? -18.150 -1.088 26.199 1.00 90.06 89 MET A CA 1
ATOM 709 C C . MET A 1 89 ? -19.657 -0.803 26.140 1.00 90.06 89 MET A C 1
ATOM 711 O O . MET A 1 89 ? -20.382 -1.138 27.072 1.00 90.06 89 MET A O 1
ATOM 715 N N . ASN A 1 90 ? -20.147 -0.265 25.019 1.00 88.56 90 ASN A N 1
ATOM 716 C CA . ASN A 1 90 ? -21.527 0.188 24.830 1.00 88.56 90 ASN A CA 1
ATOM 717 C C . ASN A 1 90 ? -22.224 -0.562 23.684 1.00 88.56 90 ASN A C 1
ATOM 719 O O . ASN A 1 90 ? -22.606 0.021 22.671 1.00 88.56 90 ASN A O 1
ATOM 723 N N . LYS A 1 91 ? -22.430 -1.873 23.852 1.00 84.25 91 LYS A N 1
ATOM 724 C CA . LYS A 1 91 ? -22.973 -2.750 22.793 1.00 84.25 91 LYS A CA 1
ATOM 725 C C . LYS A 1 91 ? -24.369 -2.373 22.287 1.00 84.25 91 LYS A C 1
ATOM 727 O O . LYS A 1 91 ? -24.725 -2.777 21.187 1.00 84.25 91 LYS A O 1
ATOM 732 N N . MET A 1 92 ? -25.164 -1.667 23.091 1.00 87.62 92 MET A N 1
ATOM 733 C CA . MET A 1 92 ? -26.550 -1.307 22.762 1.00 87.62 92 MET A CA 1
ATOM 734 C C . MET A 1 92 ? -26.668 0.037 22.029 1.00 87.62 92 MET A C 1
ATOM 736 O O . MET A 1 92 ? -27.758 0.381 21.581 1.00 87.62 92 MET A O 1
ATOM 740 N N . ASP A 1 93 ? -25.582 0.809 21.916 1.00 92.06 93 ASP A N 1
ATOM 741 C CA . ASP A 1 93 ? -25.624 2.104 21.238 1.00 92.06 93 ASP A CA 1
ATOM 742 C C . ASP A 1 93 ? -25.512 1.933 19.713 1.00 92.06 93 ASP A C 1
ATOM 744 O O . ASP A 1 93 ? -24.423 1.805 19.141 1.00 92.06 93 ASP A O 1
ATOM 748 N N . GLU A 1 94 ? -26.664 1.973 19.040 1.00 93.62 94 GLU A N 1
ATOM 749 C CA . GLU A 1 94 ? -26.768 1.932 17.578 1.00 93.62 94 GLU A CA 1
ATOM 750 C C . GLU A 1 94 ? -26.002 3.090 16.908 1.00 93.62 94 GLU A C 1
ATOM 752 O O . GLU A 1 94 ? -25.462 2.938 15.808 1.00 93.62 94 GLU A O 1
ATOM 757 N N . SER A 1 95 ? -25.877 4.243 17.576 1.00 94.25 95 SER A N 1
ATOM 758 C CA . SER A 1 95 ? -25.164 5.405 17.038 1.00 94.25 95 SER A CA 1
ATOM 759 C C . SER A 1 95 ? -23.673 5.109 16.854 1.00 94.25 95 SER A C 1
ATOM 761 O O . SER A 1 95 ? -23.102 5.427 15.805 1.00 94.25 95 SER A O 1
ATOM 763 N N . VAL A 1 96 ? -23.039 4.450 17.833 1.00 94.31 96 VAL A N 1
ATOM 764 C CA . VAL A 1 96 ? -21.633 4.005 17.748 1.00 94.31 96 VAL A CA 1
ATOM 765 C C . VAL A 1 96 ? -21.472 2.982 16.628 1.00 94.31 96 VAL A C 1
ATOM 767 O O . VAL A 1 96 ? -20.569 3.112 15.797 1.00 94.31 96 VAL A O 1
ATOM 770 N N . GLN A 1 97 ? -22.381 2.008 16.551 1.00 93.69 97 GLN A N 1
ATOM 771 C CA . GLN A 1 97 ? -22.351 0.973 15.520 1.00 93.69 97 GLN A CA 1
ATOM 772 C C . GLN A 1 97 ? -22.458 1.572 14.108 1.00 93.69 97 GLN A C 1
ATOM 774 O O . GLN A 1 97 ? -21.680 1.223 13.215 1.00 93.69 97 GLN A O 1
ATOM 779 N N . ARG A 1 98 ? -23.359 2.539 13.904 1.00 96.00 98 ARG A N 1
ATOM 780 C CA . ARG A 1 98 ? -23.497 3.252 12.629 1.00 96.00 98 ARG A CA 1
ATOM 781 C C . ARG A 1 98 ? -22.232 4.028 12.269 1.00 96.00 98 ARG A C 1
ATOM 783 O O . ARG A 1 98 ? -21.779 3.950 11.125 1.00 96.00 98 ARG A O 1
ATOM 790 N N . ARG A 1 99 ? -21.638 4.760 13.221 1.00 95.94 99 ARG A N 1
ATOM 791 C CA . ARG A 1 99 ? -20.372 5.485 12.995 1.00 95.94 99 ARG A CA 1
ATOM 792 C C . ARG A 1 99 ? -19.239 4.536 12.615 1.00 95.94 99 ARG A C 1
ATOM 794 O O . ARG A 1 99 ? -18.475 4.851 11.699 1.00 95.94 99 ARG A O 1
ATOM 801 N N . LEU A 1 100 ? -19.155 3.375 13.266 1.00 96.19 100 LEU A N 1
ATOM 802 C CA . LEU A 1 100 ? -18.156 2.356 12.957 1.00 96.19 100 LEU A CA 1
ATOM 803 C C . LEU A 1 100 ? -18.284 1.890 11.505 1.00 96.19 100 LEU A C 1
ATOM 805 O O . LEU A 1 100 ? -17.314 1.996 10.755 1.00 96.19 100 LEU A O 1
ATOM 809 N N . TYR A 1 101 ? -19.468 1.441 11.077 1.00 96.19 101 TYR A N 1
ATOM 810 C CA . TYR A 1 101 ? -19.658 0.954 9.707 1.00 96.19 101 TYR A CA 1
ATOM 811 C C . TYR A 1 101 ? -19.403 2.037 8.657 1.00 96.19 101 TYR A C 1
ATOM 813 O O . TYR A 1 101 ? -18.726 1.772 7.666 1.00 96.19 101 TYR A O 1
ATOM 821 N N . LEU A 1 102 ? -19.854 3.274 8.887 1.00 97.31 102 LEU A N 1
ATOM 822 C CA . LEU A 1 102 ? -19.566 4.385 7.974 1.00 97.31 102 LEU A CA 1
ATOM 823 C C . LEU A 1 102 ? -18.060 4.667 7.861 1.00 97.31 102 LEU A C 1
ATOM 825 O O . LEU A 1 102 ? -17.566 4.953 6.770 1.00 97.31 102 LEU A O 1
ATOM 829 N N . THR A 1 103 ? -17.316 4.572 8.963 1.00 97.50 103 THR A N 1
ATOM 830 C CA . THR A 1 103 ? -15.857 4.776 8.958 1.00 97.50 103 THR A CA 1
ATOM 831 C C . THR A 1 103 ? -15.136 3.622 8.262 1.00 97.50 103 THR A C 1
ATOM 833 O O . THR A 1 103 ? -14.216 3.857 7.481 1.00 97.50 103 THR A O 1
ATOM 836 N N . VAL A 1 104 ? -15.596 2.385 8.468 1.00 97.62 104 VAL A N 1
ATOM 837 C CA . VAL A 1 104 ? -15.095 1.198 7.761 1.00 97.62 104 VAL A CA 1
ATOM 838 C C . VAL A 1 104 ? -15.308 1.332 6.252 1.00 97.62 104 VAL A C 1
ATOM 840 O O . VAL A 1 104 ? -14.369 1.122 5.489 1.00 97.62 104 VAL A O 1
ATOM 843 N N . LEU A 1 105 ? -16.496 1.753 5.808 1.00 97.62 105 LEU A N 1
ATOM 844 C CA . LEU A 1 105 ? -16.774 1.995 4.389 1.00 97.62 105 LEU A CA 1
ATOM 845 C C . LEU A 1 105 ? -15.859 3.078 3.805 1.00 97.62 105 LEU A C 1
ATOM 847 O O . LEU A 1 105 ? -15.312 2.900 2.719 1.00 97.62 105 LEU A O 1
ATOM 851 N N . LYS A 1 106 ? -15.623 4.172 4.540 1.00 96.31 106 LYS A N 1
ATOM 852 C CA . LYS A 1 106 ? -14.666 5.212 4.128 1.00 96.31 106 LYS A CA 1
ATOM 853 C C . LYS A 1 106 ? -13.246 4.663 4.008 1.00 96.31 106 LYS A C 1
ATOM 855 O O . LYS A 1 106 ? -12.565 4.977 3.036 1.00 96.31 106 LYS A O 1
ATOM 860 N N . TYR A 1 107 ? -12.795 3.852 4.963 1.00 97.06 107 TYR A N 1
ATOM 861 C CA . TYR A 1 107 ? -11.476 3.218 4.908 1.00 97.06 107 TYR A CA 1
ATOM 862 C C . TYR A 1 107 ? -11.332 2.356 3.651 1.00 97.06 107 TYR A C 1
ATOM 864 O O . TYR A 1 107 ? -10.395 2.556 2.880 1.00 97.06 107 TYR A O 1
ATOM 872 N N . TRP A 1 108 ? -12.296 1.467 3.398 1.00 97.12 108 TRP A N 1
ATOM 873 C CA . TRP A 1 108 ? -12.265 0.590 2.228 1.00 97.12 108 TRP A CA 1
ATOM 874 C C . TRP A 1 108 ? -12.399 1.348 0.912 1.00 97.12 108 TRP A C 1
ATOM 876 O O . TRP A 1 108 ? -11.700 1.015 -0.032 1.00 97.12 108 TRP A O 1
ATOM 886 N N . SER A 1 109 ? -13.202 2.411 0.857 1.00 95.94 109 SER A N 1
ATOM 887 C CA . SER A 1 109 ? -13.276 3.284 -0.320 1.00 95.94 109 SER A CA 1
ATOM 888 C C . SER A 1 109 ? -11.908 3.878 -0.675 1.00 95.94 109 SER A C 1
ATOM 890 O O . SER A 1 109 ? -11.504 3.816 -1.831 1.00 95.94 109 SER A O 1
ATOM 892 N N . ASN A 1 110 ? -11.152 4.384 0.309 1.00 93.00 110 ASN A N 1
ATOM 893 C CA . ASN A 1 110 ? -9.798 4.891 0.047 1.00 93.00 110 ASN A CA 1
ATOM 894 C C . ASN A 1 110 ? -8.827 3.759 -0.322 1.00 93.00 110 ASN A C 1
ATOM 896 O O . ASN A 1 110 ? -7.945 3.974 -1.148 1.00 93.00 110 ASN A O 1
ATOM 900 N N . LYS A 1 111 ? -8.995 2.565 0.264 1.00 95.56 111 LYS A N 1
ATOM 901 C CA . LYS A 1 111 ? -8.159 1.400 -0.043 1.00 95.56 111 LYS A CA 1
ATOM 902 C C . LYS A 1 111 ? -8.377 0.909 -1.473 1.00 95.56 111 LYS A C 1
ATOM 904 O O . LYS A 1 111 ? -7.408 0.681 -2.173 1.00 95.56 111 LYS A O 1
ATOM 909 N N . VAL A 1 112 ? -9.621 0.822 -1.939 1.00 96.25 112 VAL A N 1
ATOM 910 C CA . VAL A 1 112 ? -9.928 0.410 -3.318 1.00 96.25 112 VAL A CA 1
ATOM 911 C C . VAL A 1 112 ? -9.304 1.364 -4.335 1.00 96.25 112 VAL A C 1
ATOM 913 O O . VAL A 1 112 ? -8.746 0.896 -5.316 1.00 96.25 112 VAL A O 1
ATOM 916 N N . VAL A 1 113 ? -9.327 2.679 -4.093 1.00 91.44 113 VAL A N 1
ATOM 917 C CA . VAL A 1 113 ? -8.659 3.646 -4.987 1.00 91.44 113 VAL A CA 1
ATOM 918 C C . VAL A 1 113 ? -7.143 3.409 -5.044 1.00 91.44 113 VAL A C 1
ATOM 920 O O . VAL A 1 113 ? -6.556 3.500 -6.114 1.00 91.44 113 VAL A O 1
ATOM 923 N N . GLU A 1 114 ? -6.511 3.060 -3.920 1.00 92.44 114 GLU A N 1
ATOM 924 C CA . GLU A 1 114 ? -5.087 2.694 -3.883 1.00 92.44 114 GLU A CA 1
ATOM 925 C C . GLU A 1 114 ? -4.786 1.416 -4.672 1.00 92.44 114 GLU A C 1
ATOM 927 O O . GLU A 1 114 ? -3.831 1.387 -5.442 1.00 92.44 114 GLU A O 1
ATOM 932 N N . GLU A 1 115 ? -5.608 0.379 -4.511 1.00 94.81 115 GLU A N 1
ATOM 933 C CA . GLU A 1 115 ? -5.439 -0.871 -5.256 1.00 94.81 115 GLU A CA 1
ATOM 934 C C . GLU A 1 115 ? -5.678 -0.673 -6.759 1.00 94.81 115 GLU A C 1
ATOM 936 O O . GLU A 1 115 ? -4.969 -1.259 -7.568 1.00 94.81 115 GLU A O 1
ATOM 941 N N . LEU A 1 116 ? -6.634 0.178 -7.151 1.00 94.69 116 LEU A N 1
ATOM 942 C CA . LEU A 1 116 ? -6.876 0.504 -8.559 1.00 94.69 116 LEU A CA 1
ATOM 943 C C . LEU A 1 116 ? -5.665 1.187 -9.202 1.00 94.69 116 LEU A C 1
ATOM 945 O O . LEU A 1 116 ? -5.278 0.800 -10.300 1.00 94.69 116 LEU A O 1
ATOM 949 N N . GLU A 1 117 ? -5.040 2.141 -8.508 1.00 90.88 117 GLU A N 1
ATOM 950 C CA . GLU A 1 117 ? -3.798 2.770 -8.977 1.00 90.88 117 GLU A CA 1
ATOM 951 C C . GLU A 1 117 ? -2.645 1.756 -9.066 1.00 90.88 117 GLU A C 1
ATOM 953 O O . GLU A 1 117 ? -1.908 1.760 -10.047 1.00 90.88 117 GLU A O 1
ATOM 958 N N . SER A 1 118 ? -2.515 0.839 -8.096 1.00 92.56 118 SER A N 1
ATOM 959 C CA . SER A 1 118 ? -1.507 -0.237 -8.148 1.00 92.56 118 SER A CA 1
ATOM 960 C C . SER A 1 118 ? -1.707 -1.145 -9.362 1.00 92.56 118 SER A C 1
ATOM 962 O O . SER A 1 118 ? -0.755 -1.455 -10.073 1.00 92.56 118 SER A O 1
ATOM 964 N N . ILE A 1 119 ? -2.952 -1.544 -9.636 1.00 94.88 119 ILE A N 1
ATOM 965 C CA . ILE A 1 119 ? -3.288 -2.369 -10.802 1.00 94.88 119 ILE A CA 1
ATOM 966 C C . ILE A 1 119 ? -2.970 -1.614 -12.097 1.00 94.88 119 ILE A C 1
ATOM 968 O O . ILE A 1 119 ? -2.417 -2.203 -13.025 1.00 94.88 119 ILE A O 1
ATOM 972 N N . GLU A 1 120 ? -3.280 -0.318 -12.169 1.00 93.94 120 GLU A N 1
ATOM 973 C CA . GLU A 1 120 ? -2.966 0.514 -13.334 1.00 93.94 120 GLU A CA 1
ATOM 974 C C . GLU A 1 120 ? -1.452 0.603 -13.592 1.00 93.94 120 GLU A C 1
ATOM 976 O O . GLU A 1 120 ? -1.019 0.476 -14.739 1.00 93.94 120 GLU A O 1
ATOM 981 N N . GLU A 1 121 ? -0.640 0.739 -12.538 1.00 90.62 121 GLU A N 1
ATOM 982 C CA . GLU A 1 121 ? 0.828 0.729 -12.625 1.00 90.62 121 GLU A CA 1
ATOM 983 C C . GLU A 1 121 ? 1.391 -0.650 -13.048 1.00 90.62 121 GLU A C 1
ATOM 985 O O . GLU A 1 121 ? 2.427 -0.722 -13.716 1.00 90.62 121 GLU A O 1
ATOM 990 N N . GLU A 1 122 ? 0.711 -1.753 -12.717 1.00 93.75 122 GLU A N 1
ATOM 991 C CA . GLU A 1 122 ? 1.127 -3.124 -13.049 1.00 93.75 122 GLU A CA 1
ATOM 992 C C . GLU A 1 122 ? 0.739 -3.573 -14.468 1.00 93.75 122 GLU A C 1
ATOM 994 O O . GLU A 1 122 ? 1.480 -4.341 -15.093 1.00 93.75 122 GLU A O 1
ATOM 999 N N . LEU A 1 123 ? -0.378 -3.083 -15.018 1.00 93.69 123 LEU A N 1
ATOM 1000 C CA . LEU A 1 123 ? -0.832 -3.390 -16.383 1.00 93.69 123 LEU A CA 1
ATOM 1001 C C . LEU A 1 123 ? 0.274 -3.293 -17.456 1.00 93.69 123 LEU A C 1
ATOM 1003 O O . LEU A 1 123 ? 0.447 -4.261 -18.207 1.00 93.69 123 LEU A O 1
ATOM 1007 N N . PRO A 1 124 ? 1.067 -2.205 -17.553 1.00 93.56 124 PRO A N 1
ATOM 1008 C CA . PRO A 1 124 ? 2.141 -2.122 -18.544 1.00 93.56 124 PRO A CA 1
ATOM 1009 C C . PRO A 1 124 ? 3.261 -3.147 -18.307 1.00 93.56 124 PRO A C 1
ATOM 1011 O O . PRO A 1 124 ? 3.895 -3.595 -19.264 1.00 93.56 124 PRO A O 1
ATOM 1014 N N . LEU A 1 125 ? 3.509 -3.557 -17.057 1.00 92.50 125 LEU A N 1
ATOM 1015 C CA . LEU A 1 125 ? 4.499 -4.591 -16.740 1.00 92.50 125 LEU A CA 1
ATOM 1016 C C . LEU A 1 125 ? 4.031 -5.964 -17.223 1.00 92.50 125 LEU A C 1
ATOM 1018 O O . LEU A 1 125 ? 4.816 -6.711 -17.814 1.00 92.50 125 LEU A O 1
ATOM 1022 N N . VAL A 1 126 ? 2.752 -6.277 -17.011 1.00 93.12 126 VAL A N 1
ATOM 1023 C CA . VAL A 1 126 ? 2.131 -7.515 -17.497 1.00 93.12 126 VAL A CA 1
ATOM 1024 C C . VAL A 1 126 ? 2.132 -7.549 -19.023 1.00 93.12 126 VAL A C 1
ATOM 1026 O O . VAL A 1 126 ? 2.488 -8.570 -19.610 1.00 93.12 126 VAL A O 1
ATOM 1029 N N . GLU A 1 127 ? 1.829 -6.427 -19.676 1.00 93.56 127 GLU A N 1
ATOM 1030 C CA . GLU A 1 127 ? 1.876 -6.313 -21.135 1.00 93.56 127 GLU A CA 1
ATOM 1031 C C . GLU A 1 127 ? 3.300 -6.519 -21.673 1.00 93.56 127 GLU A C 1
ATOM 1033 O O . GLU A 1 127 ? 3.528 -7.292 -22.604 1.00 93.56 127 GLU A O 1
ATOM 1038 N N . MET A 1 128 ? 4.303 -5.914 -21.035 1.00 91.19 128 MET A N 1
ATOM 1039 C CA . MET A 1 128 ? 5.702 -6.151 -21.388 1.00 91.19 128 MET A CA 1
ATOM 1040 C C . MET A 1 128 ? 6.100 -7.623 -21.190 1.00 91.19 128 MET A C 1
ATOM 1042 O O . MET A 1 128 ? 6.827 -8.180 -22.015 1.00 91.19 128 MET A O 1
ATOM 1046 N N . MET A 1 129 ? 5.630 -8.274 -20.123 1.00 90.50 129 MET A N 1
ATOM 1047 C CA . MET A 1 129 ? 5.880 -9.696 -19.876 1.00 90.50 129 MET A CA 1
ATOM 1048 C C . MET A 1 129 ? 5.216 -10.583 -20.937 1.00 90.50 129 MET A C 1
ATOM 1050 O O . MET A 1 129 ? 5.862 -11.497 -21.450 1.00 90.50 129 MET A O 1
ATOM 1054 N N . ARG A 1 130 ? 3.971 -10.280 -21.318 1.00 91.38 130 ARG A N 1
ATOM 1055 C CA . ARG A 1 130 ? 3.247 -10.945 -22.408 1.00 91.38 130 ARG A CA 1
ATOM 1056 C C . ARG A 1 130 ? 4.012 -10.833 -23.727 1.00 91.38 130 ARG A C 1
ATOM 1058 O O . ARG A 1 130 ? 4.240 -11.851 -24.375 1.00 91.38 130 ARG A O 1
ATOM 1065 N N . ASN A 1 131 ? 4.468 -9.634 -24.081 1.00 89.69 131 ASN A N 1
ATOM 1066 C CA . ASN A 1 131 ? 5.215 -9.399 -25.317 1.00 89.69 131 ASN A CA 1
ATOM 1067 C C . ASN A 1 131 ? 6.548 -10.161 -25.342 1.00 89.69 131 ASN A C 1
ATOM 1069 O O . ASN A 1 131 ? 6.884 -10.776 -26.349 1.00 89.69 131 ASN A O 1
ATOM 1073 N N . ARG A 1 132 ? 7.267 -10.222 -24.212 1.00 87.81 132 ARG A N 1
ATOM 1074 C CA . ARG A 1 132 ? 8.501 -11.022 -24.088 1.00 87.81 132 ARG A CA 1
ATOM 1075 C C . ARG A 1 132 ? 8.268 -12.526 -24.245 1.00 87.81 132 ARG A C 1
ATOM 1077 O O . ARG A 1 132 ? 9.141 -13.220 -24.759 1.00 87.81 132 ARG A O 1
ATOM 1084 N N . LEU A 1 133 ? 7.137 -13.047 -23.771 1.00 85.06 133 LEU A N 1
ATOM 1085 C CA . LEU A 1 133 ? 6.785 -14.458 -23.954 1.00 85.06 133 LEU A CA 1
ATOM 1086 C C . LEU A 1 133 ? 6.453 -14.747 -25.423 1.00 85.06 133 LEU A C 1
ATOM 1088 O O . LEU A 1 133 ? 7.009 -15.681 -25.988 1.00 85.06 133 LEU A O 1
ATOM 1092 N N . GLN A 1 134 ? 5.674 -13.880 -26.072 1.00 79.12 134 GLN A N 1
ATOM 1093 C CA . GLN A 1 134 ? 5.337 -14.025 -27.492 1.00 79.12 134 GLN A CA 1
ATOM 1094 C C . GLN A 1 134 ? 6.563 -13.980 -28.407 1.00 79.12 134 GLN A C 1
ATOM 1096 O O . GLN A 1 134 ? 6.665 -14.780 -29.331 1.00 79.12 134 GLN A O 1
ATOM 1101 N N . THR A 1 135 ? 7.538 -13.106 -28.134 1.00 68.50 135 THR A N 1
ATOM 1102 C CA . THR A 1 135 ? 8.785 -13.075 -28.915 1.00 68.50 135 THR A CA 1
ATOM 1103 C C . THR A 1 135 ? 9.596 -14.369 -28.800 1.00 68.50 135 THR A C 1
ATOM 1105 O O . THR A 1 135 ? 10.299 -14.721 -29.739 1.00 68.50 135 THR A O 1
ATOM 1108 N N . ARG A 1 136 ? 9.483 -15.107 -27.685 1.00 60.22 136 ARG A N 1
ATOM 1109 C CA . ARG A 1 136 ? 10.168 -16.401 -27.509 1.00 60.22 136 ARG A CA 1
ATOM 1110 C C . ARG A 1 136 ? 9.486 -17.534 -28.274 1.00 60.22 136 ARG A C 1
ATOM 1112 O O . ARG A 1 136 ? 10.170 -18.469 -28.676 1.00 60.22 136 ARG A O 1
ATOM 1119 N N . ASP A 1 137 ? 8.176 -17.447 -28.482 1.00 56.44 137 ASP A N 1
ATOM 1120 C CA . ASP A 1 137 ? 7.431 -18.446 -29.252 1.00 56.44 137 ASP A CA 1
ATOM 1121 C C . ASP A 1 137 ? 7.675 -18.282 -30.766 1.00 56.44 137 ASP A C 1
ATOM 1123 O O . ASP A 1 137 ? 7.823 -19.276 -31.470 1.00 56.44 137 ASP A O 1
ATOM 1127 N N . VAL A 1 138 ? 7.855 -17.048 -31.262 1.00 57.97 138 VAL A N 1
ATOM 1128 C CA . VAL A 1 138 ? 8.140 -16.778 -32.691 1.00 57.97 138 VAL A CA 1
ATOM 1129 C C . VAL A 1 138 ? 9.527 -17.278 -33.136 1.00 57.97 138 VAL A C 1
ATOM 1131 O O . VAL A 1 138 ? 9.684 -17.728 -34.269 1.00 57.97 138 VAL A O 1
ATOM 1134 N N . GLU A 1 139 ? 10.537 -17.275 -32.259 1.00 53.38 139 GLU A N 1
ATOM 1135 C CA . GLU A 1 139 ? 11.857 -17.862 -32.565 1.00 53.38 139 GLU A CA 1
ATOM 1136 C C . GLU A 1 139 ? 11.864 -19.403 -32.531 1.00 53.38 139 GLU A C 1
ATOM 1138 O O . GLU A 1 139 ? 12.796 -20.033 -33.033 1.00 53.38 139 GLU A O 1
ATOM 1143 N N . LYS A 1 140 ? 10.819 -20.037 -31.983 1.00 51.28 140 LYS A N 1
ATOM 1144 C CA . LYS A 1 140 ? 10.728 -21.498 -31.861 1.00 51.28 140 LYS A CA 1
ATOM 1145 C C . LYS A 1 140 ? 10.179 -22.182 -33.122 1.00 51.28 140 LYS A C 1
ATOM 1147 O O . LYS A 1 140 ? 10.464 -23.357 -33.342 1.00 51.28 140 LYS A O 1
ATOM 1152 N N . ASP A 1 141 ? 9.485 -21.443 -33.988 1.00 46.09 141 ASP A N 1
ATOM 1153 C CA . ASP A 1 141 ? 8.788 -21.995 -35.162 1.00 46.09 141 ASP A CA 1
ATOM 1154 C C . ASP A 1 141 ? 9.631 -22.033 -36.457 1.00 46.09 141 ASP A C 1
ATOM 1156 O O . ASP A 1 141 ? 9.166 -22.522 -37.486 1.00 46.09 141 ASP A O 1
ATOM 1160 N N . THR A 1 142 ? 10.892 -21.579 -36.436 1.00 49.41 142 THR A N 1
ATOM 1161 C CA . THR A 1 142 ? 11.793 -21.611 -37.617 1.00 49.41 142 THR A CA 1
ATOM 1162 C C . THR A 1 142 ? 12.856 -22.711 -37.598 1.00 49.41 142 THR A C 1
ATOM 1164 O O . THR A 1 142 ? 13.651 -22.810 -38.530 1.00 49.41 142 THR A O 1
ATOM 1167 N N . SER A 1 143 ? 12.858 -23.602 -36.605 1.00 43.47 143 SER A N 1
ATOM 1168 C CA . SER A 1 143 ? 13.797 -24.733 -36.559 1.00 43.47 143 SER A CA 1
ATOM 1169 C C . SER A 1 143 ? 13.075 -26.044 -36.265 1.00 43.47 143 SER A C 1
ATOM 1171 O O . SER A 1 143 ? 13.173 -26.650 -35.202 1.00 43.47 143 SER A O 1
ATOM 1173 N N . THR A 1 144 ? 12.335 -26.518 -37.266 1.00 46.06 144 THR A N 1
ATOM 1174 C CA . THR A 1 144 ? 11.889 -27.907 -37.296 1.00 46.06 144 THR A CA 1
ATOM 1175 C C . THR A 1 144 ? 13.108 -28.826 -37.257 1.00 46.06 144 THR A C 1
ATOM 1177 O O . THR A 1 144 ? 13.959 -28.762 -38.145 1.00 46.06 144 THR A O 1
ATOM 1180 N N . ASN A 1 145 ? 13.097 -29.736 -36.283 1.00 48.03 145 ASN A N 1
ATOM 1181 C CA . ASN A 1 145 ? 13.923 -30.937 -36.164 1.00 48.03 145 ASN A CA 1
ATOM 1182 C C . ASN A 1 145 ? 15.159 -30.855 -35.246 1.00 48.03 145 ASN A C 1
ATOM 1184 O O . ASN A 1 145 ? 16.287 -31.103 -35.661 1.00 48.03 145 ASN A O 1
ATOM 1188 N N . SER A 1 146 ? 14.921 -30.667 -33.948 1.00 40.69 146 SER A N 1
ATOM 1189 C CA . SER A 1 146 ? 15.673 -31.423 -32.942 1.00 40.69 146 SER A CA 1
ATOM 1190 C C . SER A 1 146 ? 14.788 -31.792 -31.748 1.00 40.69 146 SER A C 1
ATOM 1192 O O . SER A 1 146 ? 14.631 -31.077 -30.762 1.00 40.69 146 SER A O 1
ATOM 1194 N N . LEU A 1 147 ? 14.168 -32.966 -31.856 1.00 47.50 147 LEU A N 1
ATOM 1195 C CA . LEU A 1 147 ? 13.698 -33.699 -30.687 1.00 47.50 147 LEU A CA 1
ATOM 1196 C C . LEU A 1 147 ? 14.926 -33.990 -29.806 1.00 47.50 147 LEU A C 1
ATOM 1198 O O . LEU A 1 147 ? 15.948 -34.416 -30.336 1.00 47.50 147 LEU A O 1
ATOM 1202 N N . PHE A 1 148 ? 14.796 -33.763 -28.495 1.00 49.62 148 PHE A N 1
ATOM 1203 C CA . PHE A 1 148 ? 15.821 -33.852 -27.436 1.00 49.62 148 PHE A CA 1
ATOM 1204 C C . PHE A 1 148 ? 16.689 -32.602 -27.209 1.00 49.62 148 PHE A C 1
ATOM 1206 O O . PHE A 1 148 ? 17.886 -32.624 -27.465 1.00 49.62 148 PHE A O 1
ATOM 1213 N N . PHE A 1 149 ? 16.126 -31.558 -26.590 1.00 39.81 149 PHE A N 1
ATOM 1214 C CA . PHE A 1 149 ? 16.922 -30.608 -25.803 1.00 39.81 149 PHE A CA 1
ATOM 1215 C C . PHE A 1 149 ? 16.219 -30.312 -24.476 1.00 39.81 149 PHE A C 1
ATOM 1217 O O . PHE A 1 149 ? 15.092 -29.824 -24.437 1.00 39.81 149 PHE A O 1
ATOM 1224 N N . HIS A 1 150 ? 16.885 -30.726 -23.401 1.00 42.88 150 HIS A N 1
ATOM 1225 C CA . HIS A 1 150 ? 16.485 -30.577 -22.009 1.00 42.88 150 HIS A CA 1
ATOM 1226 C C . HIS A 1 150 ? 16.195 -29.112 -21.647 1.00 42.88 150 HIS A C 1
ATOM 1228 O O . HIS A 1 150 ? 16.788 -28.199 -22.219 1.00 42.88 150 HIS A O 1
ATOM 1234 N N . ASP A 1 151 ? 15.332 -28.913 -20.645 1.00 47.62 151 ASP A N 1
ATOM 1235 C CA . ASP A 1 151 ? 15.212 -27.684 -19.852 1.00 47.62 151 ASP A CA 1
ATOM 1236 C C . ASP A 1 151 ? 16.559 -27.322 -19.191 1.00 47.62 151 ASP A C 1
ATOM 1238 O O . ASP A 1 151 ? 16.741 -27.433 -17.978 1.00 47.62 151 ASP A O 1
ATOM 1242 N N . GLU A 1 152 ? 17.539 -26.875 -19.967 1.00 49.91 152 GLU A N 1
ATOM 1243 C CA . GLU A 1 152 ? 18.702 -26.190 -19.429 1.00 49.91 152 GLU A CA 1
ATOM 1244 C C . GLU A 1 152 ? 18.433 -24.692 -19.516 1.00 49.91 152 GLU A C 1
ATOM 1246 O O . GLU A 1 152 ? 18.573 -24.052 -20.559 1.00 49.91 152 GLU A O 1
ATOM 1251 N N . LYS A 1 153 ? 18.070 -24.100 -18.366 1.00 54.97 153 LYS A N 1
ATOM 1252 C CA . LYS A 1 153 ? 18.438 -22.702 -18.091 1.00 54.97 153 LYS A CA 1
ATOM 1253 C C . LYS A 1 153 ? 19.871 -22.521 -18.605 1.00 54.97 153 LYS A C 1
ATOM 1255 O O . LYS A 1 153 ? 20.677 -23.397 -18.285 1.00 54.97 153 LYS A O 1
ATOM 1260 N N . PRO A 1 154 ? 20.212 -21.443 -19.341 1.00 52.69 154 PRO A N 1
ATOM 1261 C CA . PRO A 1 154 ? 21.589 -21.239 -19.771 1.00 52.69 154 PRO A CA 1
ATOM 1262 C C . PRO A 1 154 ? 22.456 -21.371 -18.527 1.00 52.69 154 PRO A C 1
ATOM 1264 O O . PRO A 1 154 ? 22.251 -20.638 -17.554 1.00 52.69 154 PRO A O 1
ATOM 1267 N N . THR A 1 155 ? 23.317 -22.388 -18.500 1.00 61.34 155 THR A N 1
ATOM 1268 C CA . THR A 1 155 ? 24.198 -22.636 -17.369 1.00 61.34 155 THR A CA 1
ATOM 1269 C C . THR A 1 155 ? 25.040 -21.379 -17.225 1.00 61.34 155 THR A C 1
ATOM 1271 O O . THR A 1 155 ? 25.919 -21.095 -18.033 1.00 61.34 155 THR A O 1
ATOM 1274 N N . THR A 1 156 ? 24.702 -20.540 -16.244 1.00 66.06 156 THR A N 1
ATOM 1275 C CA . THR A 1 156 ? 25.474 -19.336 -15.957 1.00 66.06 156 THR A CA 1
ATOM 1276 C C . THR A 1 156 ? 26.892 -19.805 -15.688 1.00 66.06 156 THR A C 1
ATOM 1278 O O . THR A 1 156 ? 27.080 -20.663 -14.818 1.00 66.06 156 THR A O 1
ATOM 1281 N N . LEU A 1 157 ? 27.857 -19.306 -16.464 1.00 73.06 157 LEU A N 1
ATOM 1282 C CA . LEU A 1 157 ? 29.256 -19.700 -16.339 1.00 73.06 157 LEU A CA 1
ATOM 1283 C C . LEU A 1 157 ? 29.650 -19.613 -14.862 1.00 73.06 157 LEU A C 1
ATOM 1285 O O . LEU A 1 157 ? 29.547 -18.551 -14.245 1.00 73.06 157 LEU A O 1
ATOM 1289 N N . LYS A 1 158 ? 30.028 -20.751 -14.271 1.00 76.00 158 LYS A N 1
ATOM 1290 C CA . LYS A 1 158 ? 30.464 -20.784 -12.875 1.00 76.00 158 LYS A CA 1
ATOM 1291 C C . LYS A 1 158 ? 31.743 -19.945 -12.779 1.00 76.00 158 LYS A C 1
ATOM 1293 O O . LYS A 1 158 ? 32.654 -20.180 -13.575 1.00 76.00 158 LYS A O 1
ATOM 1298 N N . PRO A 1 159 ? 31.831 -18.978 -11.851 1.00 81.38 159 PRO A N 1
ATOM 1299 C CA . PRO A 1 159 ? 33.055 -18.211 -11.683 1.00 81.38 159 PRO A CA 1
ATOM 1300 C C . PRO A 1 159 ? 34.192 -19.159 -11.284 1.00 81.38 159 PRO A C 1
ATOM 1302 O O . PRO A 1 159 ? 33.995 -20.052 -10.458 1.00 81.38 159 PRO A O 1
ATOM 1305 N N . PHE A 1 160 ? 35.367 -18.965 -11.876 1.00 83.31 160 PHE A N 1
ATOM 1306 C CA . PHE A 1 160 ? 36.592 -19.685 -11.536 1.00 83.31 160 PHE A CA 1
ATOM 1307 C C . PHE A 1 160 ? 37.713 -18.680 -11.270 1.00 83.31 160 PHE A C 1
ATOM 1309 O O . PHE A 1 160 ? 37.702 -17.570 -11.806 1.00 83.31 160 PHE A O 1
ATOM 1316 N N . ILE A 1 161 ? 38.669 -19.052 -10.422 1.00 84.88 161 ILE A N 1
ATOM 1317 C CA . ILE A 1 161 ? 39.805 -18.195 -10.068 1.00 84.88 161 ILE A CA 1
ATOM 1318 C C . ILE A 1 161 ? 41.015 -18.630 -10.891 1.00 84.88 161 ILE A C 1
ATOM 1320 O O . ILE A 1 161 ? 41.392 -19.802 -10.863 1.00 84.88 161 ILE A O 1
ATOM 1324 N N . LEU A 1 162 ? 41.638 -17.679 -11.588 1.00 89.69 162 LEU A N 1
ATOM 1325 C CA . LEU A 1 162 ? 42.895 -17.897 -12.297 1.00 89.69 162 LEU A CA 1
ATOM 1326 C C . LEU A 1 162 ? 44.071 -17.392 -11.445 1.00 89.69 162 LEU A C 1
ATOM 1328 O O . LEU A 1 162 ? 44.178 -16.194 -11.187 1.00 89.69 162 LEU A O 1
ATOM 1332 N N . THR A 1 163 ? 44.938 -18.293 -10.980 1.00 88.50 163 THR A N 1
ATOM 1333 C CA . THR A 1 163 ? 46.079 -17.971 -10.103 1.00 88.50 163 THR A CA 1
ATOM 1334 C C . THR A 1 163 ? 47.394 -17.906 -10.879 1.00 88.50 163 THR A C 1
ATOM 1336 O O . THR A 1 163 ? 47.570 -18.591 -11.884 1.00 88.50 163 THR A O 1
ATOM 1339 N N . ARG A 1 164 ? 48.361 -17.107 -10.407 1.00 86.50 164 ARG A N 1
ATOM 1340 C CA . ARG A 1 164 ? 49.684 -17.012 -11.055 1.00 86.50 164 ARG A CA 1
ATOM 1341 C C . ARG A 1 164 ? 50.579 -18.207 -10.733 1.00 86.50 164 ARG A C 1
ATOM 1343 O O . ARG A 1 164 ? 51.292 -18.673 -11.607 1.00 86.50 164 ARG A O 1
ATOM 1350 N N . SER A 1 165 ? 50.540 -18.712 -9.496 1.00 87.88 165 SER A N 1
ATOM 1351 C CA . SER A 1 165 ? 51.377 -19.838 -9.059 1.00 87.88 165 SER A CA 1
ATOM 1352 C C . SER A 1 165 ? 50.564 -21.073 -8.658 1.00 87.88 165 SER A C 1
ATOM 1354 O O . SER A 1 165 ? 49.396 -20.984 -8.264 1.00 87.88 165 SER A O 1
ATOM 1356 N N . ALA A 1 166 ? 51.207 -22.244 -8.717 1.00 84.12 166 ALA A N 1
ATOM 1357 C CA . ALA A 1 166 ? 50.632 -23.512 -8.260 1.00 84.12 166 ALA A CA 1
ATOM 1358 C C . ALA A 1 166 ? 50.434 -23.552 -6.733 1.00 84.12 166 ALA A C 1
ATOM 1360 O O . ALA A 1 166 ? 49.480 -24.151 -6.240 1.00 84.12 166 ALA A O 1
ATOM 1361 N N . GLN A 1 167 ? 51.294 -22.858 -5.980 1.00 84.81 167 GLN A N 1
ATOM 1362 C CA . GLN A 1 167 ? 51.144 -22.713 -4.530 1.00 84.81 167 GLN A CA 1
ATOM 1363 C C . GLN A 1 167 ? 49.852 -21.962 -4.182 1.00 84.81 167 GLN A C 1
ATOM 1365 O O . GLN A 1 167 ? 49.101 -22.402 -3.317 1.00 84.81 167 GLN A O 1
ATOM 1370 N N . GLN A 1 168 ? 49.538 -20.887 -4.915 1.00 83.38 168 GLN A N 1
ATOM 1371 C CA . GLN A 1 168 ? 48.268 -20.172 -4.772 1.00 83.38 168 GLN A CA 1
ATOM 1372 C C . GLN A 1 168 ? 47.073 -21.070 -5.114 1.00 83.38 168 GLN A C 1
ATOM 1374 O O . GLN A 1 168 ? 46.106 -21.073 -4.362 1.00 83.38 168 GLN A O 1
ATOM 1379 N N . LYS A 1 169 ? 47.146 -21.884 -6.179 1.00 88.06 169 LYS A N 1
ATOM 1380 C CA . LYS A 1 169 ? 46.090 -22.857 -6.528 1.00 88.06 169 LYS A CA 1
ATOM 1381 C C . LYS A 1 169 ? 45.804 -23.848 -5.391 1.00 88.06 169 LYS A C 1
ATOM 1383 O O . LYS A 1 169 ? 44.654 -24.184 -5.161 1.00 88.06 169 LYS A O 1
ATOM 1388 N N . SER A 1 170 ? 46.834 -24.296 -4.670 1.00 82.75 170 SER A N 1
ATOM 1389 C CA . SER A 1 170 ? 46.665 -25.195 -3.518 1.00 82.75 170 SER A CA 1
ATOM 1390 C C . SER A 1 170 ? 45.926 -24.518 -2.358 1.00 82.75 170 SER A C 1
ATOM 1392 O O . SER A 1 170 ? 45.094 -25.134 -1.705 1.00 82.75 170 SER A O 1
ATOM 1394 N N . VAL A 1 171 ? 46.183 -23.229 -2.121 1.00 80.81 171 VAL A N 1
ATOM 1395 C CA . VAL A 1 171 ? 45.539 -22.464 -1.040 1.00 80.81 171 VAL A CA 1
ATOM 1396 C C . VAL A 1 171 ? 44.110 -22.053 -1.417 1.00 80.81 171 VAL A C 1
ATOM 1398 O O . VAL A 1 171 ? 43.180 -22.202 -0.621 1.00 80.81 171 VAL A O 1
ATOM 1401 N N . PHE A 1 172 ? 43.913 -21.553 -2.638 1.00 71.62 172 PHE A N 1
ATOM 1402 C CA . PHE A 1 172 ? 42.605 -21.168 -3.159 1.00 71.62 172 PHE A CA 1
ATOM 1403 C C . PHE A 1 172 ? 41.839 -22.422 -3.602 1.00 71.62 172 PHE A C 1
ATOM 1405 O O . PHE A 1 172 ? 42.081 -22.949 -4.678 1.00 71.62 172 PHE A O 1
ATOM 1412 N N . GLY A 1 173 ? 40.905 -22.903 -2.777 1.00 68.25 173 GLY A N 1
ATOM 1413 C CA . GLY A 1 173 ? 40.055 -24.061 -3.104 1.00 68.25 173 GLY A CA 1
ATOM 1414 C C . GLY A 1 173 ? 39.871 -25.069 -1.967 1.00 68.25 173 GLY A C 1
ATOM 1415 O O . GLY A 1 173 ? 38.941 -25.866 -2.018 1.00 68.25 173 GLY A O 1
ATOM 1416 N N . LEU A 1 174 ? 40.683 -25.001 -0.906 1.00 72.56 174 LEU A N 1
ATOM 1417 C CA . LEU A 1 174 ? 40.573 -25.871 0.280 1.00 72.56 174 LEU A CA 1
ATOM 1418 C C . LEU A 1 174 ? 39.496 -25.427 1.299 1.00 72.56 174 LEU A C 1
ATOM 1420 O O . LEU A 1 174 ? 39.426 -25.973 2.398 1.00 72.56 174 LEU A O 1
ATOM 1424 N N . GLY A 1 175 ? 38.658 -24.442 0.959 1.00 74.69 175 GLY A N 1
ATOM 1425 C CA . GLY A 1 175 ? 37.582 -23.920 1.813 1.00 74.69 175 GLY A CA 1
ATOM 1426 C C . GLY A 1 175 ? 36.182 -24.232 1.279 1.00 74.69 175 GLY A C 1
ATOM 1427 O O . GLY A 1 175 ? 36.018 -24.576 0.113 1.00 74.69 175 GLY A O 1
ATOM 1428 N N . TYR A 1 176 ? 35.158 -24.084 2.124 1.00 59.72 176 TYR A N 1
ATOM 1429 C CA . TYR A 1 176 ? 33.753 -24.192 1.719 1.00 59.72 176 TYR A CA 1
ATOM 1430 C C . TYR A 1 176 ? 33.154 -22.800 1.446 1.00 59.72 176 TYR A C 1
ATOM 1432 O O . TYR A 1 176 ? 33.288 -21.928 2.308 1.00 59.72 176 TYR A O 1
ATOM 1440 N N . PRO A 1 177 ? 32.431 -22.580 0.332 1.00 68.19 177 PRO A N 1
ATOM 1441 C CA . PRO A 1 177 ? 32.344 -23.419 -0.867 1.00 68.19 177 PRO A CA 1
ATOM 1442 C C . PRO A 1 177 ? 33.609 -23.297 -1.740 1.00 68.19 177 PRO A C 1
ATOM 1444 O O . PRO A 1 177 ? 34.098 -22.193 -1.986 1.00 68.19 177 PRO A O 1
ATOM 1447 N N . SER A 1 178 ? 34.127 -24.427 -2.230 1.00 75.69 178 SER A N 1
ATOM 1448 C CA . SER A 1 178 ? 35.354 -24.471 -3.030 1.00 75.69 178 SER A CA 1
ATOM 1449 C C . SER A 1 178 ? 35.084 -23.990 -4.456 1.00 75.69 178 SER A C 1
ATOM 1451 O O . SER A 1 178 ? 34.460 -24.667 -5.275 1.00 75.69 178 SER A O 1
ATOM 1453 N N . ILE A 1 179 ? 35.532 -22.775 -4.757 1.00 78.56 179 ILE A N 1
ATOM 1454 C CA . ILE A 1 179 ? 35.473 -22.227 -6.113 1.00 78.56 179 ILE A CA 1
ATOM 1455 C C . ILE A 1 179 ? 36.522 -22.958 -6.968 1.00 78.56 179 ILE A C 1
ATOM 1457 O O . ILE A 1 179 ? 37.654 -23.108 -6.505 1.00 78.56 179 ILE A O 1
ATOM 1461 N N . PRO A 1 180 ? 36.196 -23.399 -8.199 1.00 82.44 180 PRO A N 1
ATOM 1462 C CA . PRO A 1 180 ? 37.182 -23.979 -9.106 1.00 82.44 180 PRO A CA 1
ATOM 1463 C C . PRO A 1 180 ? 38.350 -23.013 -9.341 1.00 82.44 180 PRO A C 1
ATOM 1465 O O . PRO A 1 180 ? 38.141 -21.863 -9.734 1.00 82.44 180 PRO A O 1
ATOM 1468 N N . THR A 1 181 ? 39.578 -23.468 -9.098 1.00 85.00 181 THR A N 1
ATOM 1469 C CA . THR A 1 181 ? 40.796 -22.667 -9.264 1.00 85.00 181 THR A CA 1
ATOM 1470 C C . THR A 1 181 ? 41.761 -23.350 -10.224 1.00 85.00 181 THR A C 1
ATOM 1472 O O . THR A 1 181 ? 41.926 -24.571 -10.209 1.00 85.00 181 THR A O 1
ATOM 1475 N N . MET A 1 182 ? 42.385 -22.567 -11.100 1.00 87.06 182 MET A N 1
ATOM 1476 C CA . MET A 1 182 ? 43.326 -23.050 -12.112 1.00 87.06 182 MET A CA 1
ATOM 1477 C C . MET A 1 182 ? 44.479 -22.055 -12.262 1.00 87.06 182 MET A C 1
ATOM 1479 O O . MET A 1 182 ? 44.293 -20.873 -11.975 1.00 87.06 182 MET A O 1
ATOM 1483 N N . THR A 1 183 ? 45.670 -22.492 -12.681 1.00 88.94 183 THR A N 1
ATOM 1484 C CA . THR A 1 183 ? 46.767 -21.544 -12.942 1.00 88.94 183 THR A CA 1
ATOM 1485 C C . THR A 1 183 ? 46.649 -20.912 -14.329 1.00 88.94 183 THR A C 1
ATOM 1487 O O . THR A 1 183 ? 46.043 -21.488 -15.234 1.00 88.94 183 THR A O 1
ATOM 1490 N N . VAL A 1 184 ? 47.247 -19.729 -14.511 1.00 86.62 184 VAL A N 1
ATOM 1491 C CA . VAL A 1 184 ? 47.353 -19.057 -15.822 1.00 86.62 184 VAL A CA 1
ATOM 1492 C C . VAL A 1 184 ? 47.959 -19.993 -16.874 1.00 86.62 184 VAL A C 1
ATOM 1494 O O . VAL A 1 184 ? 47.399 -20.119 -17.962 1.00 86.62 184 VAL A O 1
ATOM 1497 N N . ASP A 1 185 ? 49.039 -20.699 -16.531 1.00 86.25 185 ASP A N 1
ATOM 1498 C CA . ASP A 1 185 ? 49.721 -21.632 -17.438 1.00 86.25 185 ASP A CA 1
ATOM 1499 C C . ASP A 1 185 ? 48.844 -22.836 -17.811 1.00 86.25 185 ASP A C 1
ATOM 1501 O O . ASP A 1 185 ? 48.799 -23.255 -18.965 1.00 86.25 185 ASP A O 1
ATOM 1505 N N . GLU A 1 186 ? 48.108 -23.392 -16.847 1.00 87.06 186 GLU A N 1
ATOM 1506 C CA . GLU A 1 186 ? 47.206 -24.526 -17.066 1.00 87.06 186 GLU A CA 1
ATOM 1507 C C . GLU A 1 186 ? 46.021 -24.132 -17.956 1.00 87.06 186 GLU A C 1
ATOM 1509 O O . GLU A 1 186 ? 45.673 -24.868 -18.879 1.00 87.06 186 GLU A O 1
ATOM 1514 N N . TRP A 1 187 ? 45.473 -22.928 -17.763 1.00 85.88 187 TRP A N 1
ATOM 1515 C CA . TRP A 1 187 ? 44.445 -22.364 -18.639 1.00 85.88 187 TRP A CA 1
ATOM 1516 C C . TRP A 1 187 ? 44.963 -22.120 -20.059 1.00 85.88 187 TRP A C 1
ATOM 1518 O O . TRP A 1 187 ? 44.286 -22.443 -21.038 1.00 85.88 187 TRP A O 1
ATOM 1528 N N . TYR A 1 188 ? 46.179 -21.581 -20.182 1.00 86.19 188 TYR A N 1
ATOM 1529 C CA . TYR A 1 188 ? 46.818 -21.345 -21.472 1.00 86.19 188 TYR A CA 1
ATOM 1530 C C . TYR A 1 188 ? 47.020 -22.660 -22.234 1.00 86.19 188 TYR A C 1
ATOM 1532 O O . TYR A 1 188 ? 46.615 -22.784 -23.391 1.00 86.19 188 TYR A O 1
ATOM 1540 N N . ASN A 1 189 ? 47.548 -23.682 -21.561 1.00 86.88 189 ASN A N 1
ATOM 1541 C CA . ASN A 1 189 ? 47.744 -25.008 -22.139 1.00 86.88 189 ASN A CA 1
ATOM 1542 C C . ASN A 1 189 ? 46.417 -25.676 -22.526 1.00 86.88 189 ASN A C 1
ATOM 1544 O O . ASN A 1 189 ? 46.336 -26.304 -23.577 1.00 86.88 189 ASN A O 1
ATOM 1548 N N . GLN A 1 190 ? 45.356 -25.506 -21.738 1.00 82.19 190 GLN A N 1
ATOM 1549 C CA . GLN A 1 190 ? 44.041 -26.063 -22.058 1.00 82.19 190 GLN A CA 1
ATOM 1550 C C . GLN A 1 190 ? 43.407 -25.407 -23.295 1.00 82.19 190 GLN A C 1
ATOM 1552 O O . GLN A 1 190 ? 42.755 -26.085 -24.086 1.00 82.19 190 GLN A O 1
ATOM 1557 N N . ARG A 1 191 ? 43.587 -24.092 -23.475 1.00 77.94 191 ARG A N 1
ATOM 1558 C CA . ARG A 1 191 ? 42.926 -23.330 -24.549 1.00 77.94 191 ARG A CA 1
ATOM 1559 C C . ARG A 1 191 ? 43.749 -23.218 -25.834 1.00 77.94 191 ARG A C 1
ATOM 1561 O O . ARG A 1 191 ? 43.174 -22.966 -26.894 1.00 77.94 191 ARG A O 1
ATOM 1568 N N . PHE A 1 192 ? 45.068 -23.378 -25.746 1.00 76.31 192 PHE A N 1
ATOM 1569 C CA . PHE A 1 192 ? 45.991 -23.227 -26.876 1.00 76.31 192 PHE A CA 1
ATOM 1570 C C . PHE A 1 192 ? 46.916 -24.437 -27.090 1.00 76.31 192 PHE A C 1
ATOM 1572 O O . PHE A 1 192 ? 47.429 -24.618 -28.194 1.00 76.31 192 PHE A O 1
ATOM 1579 N N . GLY A 1 193 ? 47.110 -25.293 -26.083 1.00 63.66 193 GLY A N 1
ATOM 1580 C CA . GLY A 1 193 ? 47.998 -26.458 -26.168 1.00 63.66 193 GLY A CA 1
ATOM 1581 C C . GLY A 1 193 ? 47.448 -27.603 -27.022 1.00 63.66 193 GLY A C 1
ATOM 1582 O O . GLY A 1 193 ? 48.226 -28.264 -27.705 1.00 63.66 193 GLY A O 1
ATOM 1583 N N . ASP A 1 194 ? 46.124 -27.793 -27.076 1.00 57.19 194 ASP A N 1
ATOM 1584 C CA . ASP A 1 194 ? 45.507 -28.856 -27.894 1.00 57.19 194 ASP A CA 1
ATOM 1585 C C . ASP A 1 194 ? 45.420 -28.501 -29.395 1.00 57.19 194 ASP A C 1
ATOM 1587 O O . ASP A 1 194 ? 45.240 -29.358 -30.254 1.00 57.19 194 ASP A O 1
ATOM 1591 N N . THR A 1 195 ? 45.631 -27.229 -29.750 1.00 48.31 195 THR A N 1
ATOM 1592 C CA . THR A 1 195 ? 45.755 -26.786 -31.153 1.00 48.31 195 THR A CA 1
ATOM 1593 C C . THR A 1 195 ? 47.184 -26.854 -31.700 1.00 48.31 195 THR A C 1
ATOM 1595 O O . THR A 1 195 ? 47.377 -26.712 -32.904 1.00 48.31 195 THR A O 1
ATOM 1598 N N . PHE A 1 196 ? 48.187 -27.097 -30.850 1.00 48.31 196 PHE A N 1
ATOM 1599 C CA . PHE A 1 196 ? 49.605 -27.147 -31.241 1.00 48.31 196 PHE A CA 1
ATOM 1600 C C . PHE A 1 196 ? 50.223 -28.553 -31.182 1.00 48.31 196 PHE A C 1
ATOM 1602 O O . PHE A 1 196 ? 51.379 -28.749 -31.557 1.00 48.31 196 PHE A O 1
ATOM 1609 N N . SER A 1 197 ? 49.453 -29.566 -30.788 1.00 50.28 197 SER A N 1
ATOM 1610 C CA . SER A 1 197 ? 49.890 -30.965 -30.698 1.00 50.28 197 SER A CA 1
ATOM 1611 C C . SER A 1 197 ? 49.826 -31.741 -32.029 1.00 50.28 197 SER A C 1
ATOM 1613 O O . SER A 1 197 ? 50.283 -32.881 -32.083 1.00 50.28 197 SER A O 1
ATOM 1615 N N . GLN A 1 198 ? 49.370 -31.126 -33.132 1.00 48.44 198 GLN A N 1
ATOM 1616 C CA . GLN A 1 198 ? 49.437 -31.699 -34.494 1.00 48.44 198 GLN A CA 1
ATOM 1617 C C . GLN A 1 198 ? 50.694 -31.297 -35.293 1.00 48.44 198 GLN A C 1
ATOM 1619 O O . GLN A 1 198 ? 50.858 -31.734 -36.429 1.00 48.44 198 GLN A O 1
ATOM 1624 N N . GLN A 1 199 ? 51.625 -30.513 -34.735 1.00 44.50 199 GLN A N 1
ATOM 1625 C CA . GLN A 1 199 ? 52.873 -30.167 -35.432 1.00 44.50 199 GLN A CA 1
ATOM 1626 C C . GLN A 1 199 ? 54.115 -30.476 -34.593 1.00 44.50 199 GLN A C 1
ATOM 1628 O O . GLN A 1 199 ? 54.878 -29.602 -34.190 1.00 44.50 199 GLN A O 1
ATOM 1633 N N . LYS A 1 200 ? 54.397 -31.772 -34.416 1.00 44.38 200 LYS A N 1
ATOM 1634 C CA . LYS A 1 200 ? 55.793 -32.213 -34.336 1.00 44.38 200 LYS A CA 1
ATOM 1635 C C . LYS A 1 200 ? 56.384 -32.206 -35.743 1.00 44.38 200 LYS A C 1
ATOM 1637 O O . LYS A 1 200 ? 56.185 -33.157 -36.479 1.00 44.38 200 LYS A O 1
ATOM 1642 N N . HIS A 1 201 ? 57.093 -31.134 -36.086 1.00 35.81 201 HIS A N 1
ATOM 1643 C CA . HIS A 1 201 ? 58.355 -31.126 -36.841 1.00 35.81 201 HIS A CA 1
ATOM 1644 C C . HIS A 1 201 ? 58.754 -29.665 -37.071 1.00 35.81 201 HIS A C 1
ATOM 1646 O O . HIS A 1 201 ? 58.156 -28.974 -37.885 1.00 35.81 201 HIS A O 1
ATOM 1652 N N . GLY A 1 202 ? 59.764 -29.184 -36.347 1.00 33.75 202 GLY A N 1
ATOM 1653 C CA . GLY A 1 202 ? 60.225 -27.807 -36.508 1.00 33.75 202 GLY A CA 1
ATOM 1654 C C . GLY A 1 202 ? 61.204 -27.386 -35.430 1.00 33.75 202 GLY A C 1
ATOM 1655 O O . GLY A 1 202 ? 60.864 -26.656 -34.512 1.00 33.75 202 GLY A O 1
ATOM 1656 N N . LYS A 1 203 ? 62.425 -27.896 -35.539 1.00 40.69 203 LYS A N 1
ATOM 1657 C CA . LYS A 1 203 ? 63.617 -27.415 -34.844 1.00 40.69 203 LYS A CA 1
ATOM 1658 C C . LYS A 1 203 ? 63.763 -25.898 -35.065 1.00 40.69 203 LYS A C 1
ATOM 1660 O O . LYS A 1 203 ? 63.824 -25.470 -36.213 1.00 40.69 203 LYS A O 1
ATOM 1665 N N . THR A 1 204 ? 63.880 -25.091 -34.013 1.00 30.84 204 THR A N 1
ATOM 1666 C CA . THR A 1 204 ? 64.573 -23.795 -34.101 1.00 30.84 204 THR A CA 1
ATOM 1667 C C . THR A 1 204 ? 65.282 -23.520 -32.785 1.00 30.84 204 THR A C 1
ATOM 1669 O O . THR A 1 204 ? 64.677 -23.415 -31.723 1.00 30.84 204 THR A O 1
ATOM 1672 N N . GLU A 1 205 ? 66.602 -23.507 -32.904 1.00 34.16 205 GLU A N 1
ATOM 1673 C CA . GLU A 1 205 ? 67.593 -23.149 -31.907 1.00 34.16 205 GLU A CA 1
ATOM 1674 C C . GLU A 1 205 ? 67.484 -21.645 -31.609 1.00 34.16 205 GLU A C 1
ATOM 1676 O O . GLU A 1 205 ? 67.454 -20.838 -32.535 1.00 34.16 205 GLU A O 1
ATOM 1681 N N . TYR A 1 206 ? 67.472 -21.264 -30.332 1.00 33.34 206 TYR A N 1
ATOM 1682 C CA . TYR A 1 206 ? 67.951 -19.954 -29.891 1.00 33.34 206 TYR A CA 1
ATOM 1683 C C . TYR A 1 206 ? 68.949 -20.176 -28.759 1.00 33.34 206 TYR A C 1
ATOM 1685 O O . TYR A 1 206 ? 68.721 -20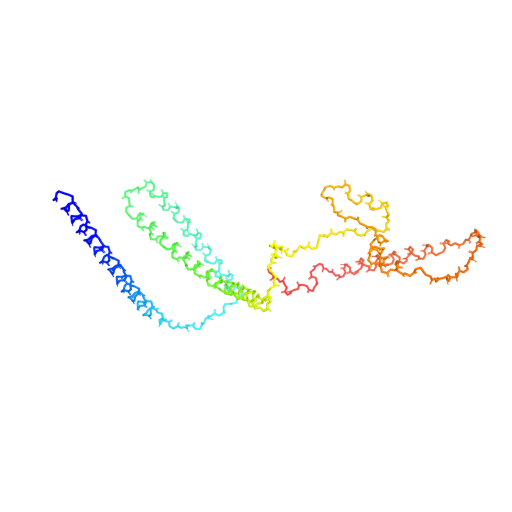.956 -27.834 1.00 33.34 206 TYR A O 1
ATOM 1693 N N . SER A 1 207 ? 70.112 -19.565 -28.946 1.00 36.66 207 SER A N 1
ATOM 1694 C CA . SER A 1 207 ? 71.364 -19.895 -28.290 1.00 36.66 207 SER A CA 1
ATOM 1695 C C . SER A 1 207 ? 71.387 -19.625 -26.791 1.00 36.66 207 SER A C 1
ATOM 1697 O O . SER A 1 207 ? 70.942 -18.597 -26.294 1.00 36.66 207 SER A O 1
ATOM 1699 N N . LYS A 1 208 ? 72.037 -20.572 -26.120 1.00 37.88 208 LYS A N 1
ATOM 1700 C CA . LYS A 1 208 ? 72.656 -20.509 -24.801 1.00 37.88 208 LYS A CA 1
ATOM 1701 C C . LYS A 1 208 ? 73.505 -19.239 -24.623 1.00 37.88 208 LYS A C 1
ATOM 1703 O O . LYS A 1 208 ? 74.453 -19.032 -25.376 1.00 37.88 208 LYS A O 1
ATOM 1708 N N . GLY A 1 209 ? 73.199 -18.464 -23.586 1.00 31.08 209 GLY A N 1
ATOM 1709 C CA . GLY A 1 209 ? 74.099 -17.511 -22.940 1.00 31.08 209 GLY A CA 1
ATOM 1710 C C . GLY A 1 209 ? 74.213 -17.905 -21.472 1.00 31.08 209 GLY A C 1
ATOM 1711 O O . GLY A 1 209 ? 73.327 -17.610 -20.682 1.00 31.08 209 GLY A O 1
ATOM 1712 N N . ASP A 1 210 ? 75.252 -18.671 -21.163 1.00 39.50 210 ASP A N 1
ATOM 1713 C CA . ASP A 1 210 ? 75.687 -19.014 -19.812 1.00 39.50 210 ASP A CA 1
ATOM 1714 C C . ASP A 1 210 ? 76.885 -18.115 -19.502 1.00 39.50 210 ASP A C 1
ATOM 1716 O O . ASP A 1 210 ? 77.917 -18.217 -20.166 1.00 39.50 210 ASP A O 1
ATOM 1720 N N . SER A 1 211 ? 76.718 -17.207 -18.548 1.00 40.22 211 SER A N 1
ATOM 1721 C CA . SER A 1 211 ? 77.807 -16.511 -17.870 1.00 40.22 211 SER A CA 1
ATOM 1722 C C . SER A 1 211 ? 77.273 -16.038 -16.526 1.00 40.22 211 SER A C 1
ATOM 1724 O O . SER A 1 211 ? 76.453 -15.122 -16.471 1.00 40.22 211 SER A O 1
ATOM 1726 N N . GLY A 1 212 ? 77.702 -16.700 -15.454 1.00 43.09 212 GLY A N 1
ATOM 1727 C CA . GLY A 1 212 ? 77.571 -16.149 -14.114 1.00 43.09 212 GLY A CA 1
ATOM 1728 C C . GLY A 1 212 ? 78.353 -14.844 -14.013 1.00 43.09 212 GLY A C 1
ATOM 1729 O O . GLY A 1 212 ? 79.485 -14.772 -14.489 1.00 43.09 212 GLY A O 1
ATOM 1730 N N . ASP A 1 213 ? 77.739 -13.841 -13.399 1.00 33.75 213 ASP A N 1
ATOM 1731 C CA . ASP A 1 213 ? 78.434 -12.689 -12.839 1.00 33.75 213 ASP A CA 1
ATOM 1732 C C . ASP A 1 213 ? 77.629 -12.198 -11.631 1.00 33.75 213 ASP A C 1
ATOM 1734 O O . ASP A 1 213 ? 76.434 -11.908 -11.722 1.00 33.75 213 ASP A O 1
ATOM 1738 N N . GLU A 1 214 ? 78.275 -12.236 -10.470 1.00 49.31 214 GLU A N 1
ATOM 1739 C CA . GLU A 1 214 ? 77.788 -11.667 -9.223 1.00 49.31 214 GLU A CA 1
ATOM 1740 C C . GLU A 1 214 ? 78.039 -10.158 -9.256 1.00 49.31 214 GLU A C 1
ATOM 1742 O O . GLU A 1 214 ? 79.184 -9.721 -9.330 1.00 49.31 214 GLU A O 1
ATOM 1747 N N . GLY A 1 215 ? 76.979 -9.366 -9.095 1.00 47.22 215 GLY A N 1
ATOM 1748 C CA . GLY A 1 215 ? 77.090 -7.976 -8.656 1.00 47.22 215 GLY A CA 1
ATOM 1749 C C . GLY A 1 215 ? 76.373 -6.965 -9.546 1.00 47.22 215 GLY A C 1
ATOM 1750 O O . GLY A 1 215 ? 76.585 -6.915 -10.749 1.00 47.22 215 GLY A O 1
ATOM 1751 N N . SER A 1 216 ? 75.606 -6.088 -8.889 1.00 48.75 216 SER A N 1
ATOM 1752 C CA . SER A 1 216 ? 74.960 -4.876 -9.422 1.00 48.75 216 SER A CA 1
ATOM 1753 C C . SER A 1 216 ? 73.523 -5.036 -9.947 1.00 48.75 216 SER A C 1
ATOM 1755 O O . SER A 1 216 ? 73.283 -5.175 -11.138 1.00 48.75 216 SER A O 1
ATOM 1757 N N . SER A 1 217 ? 72.539 -4.956 -9.041 1.00 46.41 217 SER A N 1
ATOM 1758 C CA . SER A 1 217 ? 71.192 -4.432 -9.367 1.00 46.41 217 SER A CA 1
ATOM 1759 C C . SER A 1 217 ? 70.437 -3.905 -8.134 1.00 46.41 217 SER A C 1
ATOM 1761 O O . SER A 1 217 ? 69.216 -4.000 -8.051 1.00 46.41 217 SER A O 1
ATOM 1763 N N . GLU A 1 218 ? 71.148 -3.323 -7.160 1.00 43.75 218 GLU A N 1
ATOM 1764 C CA . GLU A 1 218 ? 70.486 -2.618 -6.046 1.00 43.75 218 GLU A CA 1
ATOM 1765 C C . GLU A 1 218 ? 69.712 -1.371 -6.542 1.00 43.75 218 GLU A C 1
ATOM 1767 O O . GLU A 1 218 ? 68.676 -1.041 -5.977 1.00 43.75 218 GLU A O 1
ATOM 1772 N N . ASP A 1 219 ? 70.118 -0.764 -7.667 1.00 49.75 219 ASP A N 1
ATOM 1773 C CA . ASP A 1 219 ? 69.492 0.448 -8.237 1.00 49.75 219 ASP A CA 1
ATOM 1774 C C . ASP A 1 219 ? 68.139 0.188 -8.948 1.00 49.75 219 ASP A C 1
ATOM 1776 O O . ASP A 1 219 ? 67.204 0.980 -8.837 1.00 49.75 219 ASP A O 1
ATOM 1780 N N . GLU A 1 220 ? 67.972 -0.944 -9.650 1.00 48.31 220 GLU A N 1
ATOM 1781 C CA . GLU A 1 220 ? 66.722 -1.246 -10.384 1.00 48.31 220 GLU A CA 1
ATOM 1782 C C . GLU A 1 220 ? 65.566 -1.651 -9.453 1.00 48.31 220 GLU A C 1
ATOM 1784 O O . GLU A 1 220 ? 64.388 -1.460 -9.775 1.00 48.31 220 GLU A O 1
ATOM 1789 N N . HIS A 1 221 ? 65.891 -2.202 -8.281 1.00 50.28 221 HIS A N 1
ATOM 1790 C CA . HIS A 1 221 ? 64.901 -2.547 -7.266 1.00 50.28 221 HIS A CA 1
ATOM 1791 C C . HIS A 1 221 ? 64.381 -1.303 -6.527 1.00 50.28 221 HIS A C 1
ATOM 1793 O O . HIS A 1 221 ? 63.177 -1.207 -6.281 1.00 50.28 221 HIS A O 1
ATOM 1799 N N . GLU A 1 222 ? 65.247 -0.327 -6.237 1.00 51.22 222 GLU A N 1
ATOM 1800 C CA . GLU A 1 222 ? 64.857 0.916 -5.560 1.00 51.22 222 GLU A CA 1
ATOM 1801 C C . GLU A 1 222 ? 63.992 1.830 -6.445 1.00 51.22 222 GLU A C 1
ATOM 1803 O O . GLU A 1 222 ? 63.030 2.431 -5.957 1.00 51.22 222 GLU A O 1
ATOM 1808 N N . GLU A 1 223 ? 64.264 1.901 -7.754 1.00 54.84 223 GLU A N 1
ATOM 1809 C CA . GLU A 1 223 ? 63.483 2.737 -8.675 1.00 54.84 223 GLU A CA 1
ATOM 1810 C C . GLU A 1 223 ? 62.057 2.192 -8.892 1.00 54.84 223 GLU A C 1
ATOM 1812 O O . GLU A 1 223 ? 61.090 2.957 -8.970 1.00 54.84 223 GLU A O 1
ATOM 1817 N N . ASN A 1 224 ? 61.892 0.865 -8.909 1.00 57.47 224 ASN A N 1
ATOM 1818 C CA . ASN A 1 224 ? 60.583 0.210 -8.978 1.00 57.47 224 ASN A CA 1
ATOM 1819 C C . ASN A 1 224 ? 59.763 0.4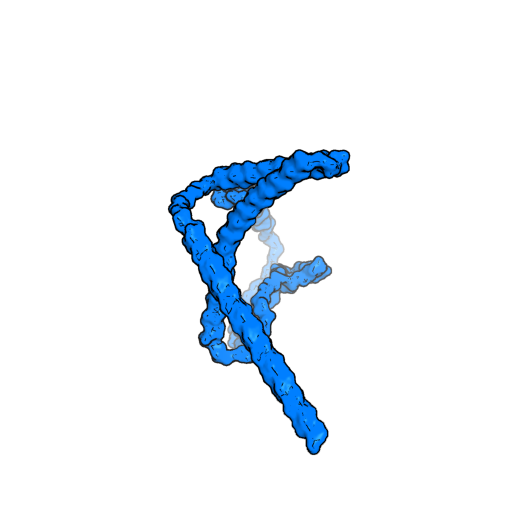72 -7.702 1.00 57.47 224 ASN A C 1
ATOM 1821 O O . ASN A 1 224 ? 58.578 0.817 -7.765 1.00 57.47 224 ASN A O 1
ATOM 1825 N N . ASP A 1 225 ? 60.412 0.412 -6.540 1.00 65.56 225 ASP A N 1
ATOM 1826 C CA . ASP A 1 225 ? 59.776 0.703 -5.259 1.00 65.56 225 ASP A CA 1
ATOM 1827 C C . ASP A 1 225 ? 59.343 2.178 -5.160 1.00 65.56 225 ASP A C 1
ATOM 1829 O O . ASP A 1 225 ? 58.224 2.464 -4.722 1.00 65.56 225 ASP A O 1
ATOM 1833 N N . GLU A 1 226 ? 60.158 3.123 -5.641 1.00 74.12 226 GLU A N 1
ATOM 1834 C CA . GLU A 1 226 ? 59.811 4.552 -5.662 1.00 74.12 226 GLU A CA 1
ATOM 1835 C C . GLU A 1 226 ? 58.654 4.861 -6.623 1.00 74.12 226 GLU A C 1
ATOM 1837 O O . GLU A 1 226 ? 57.717 5.581 -6.266 1.00 74.12 226 GLU A O 1
ATOM 1842 N N . GLN A 1 227 ? 58.641 4.261 -7.815 1.00 75.56 227 GLN A N 1
ATOM 1843 C CA . GLN A 1 227 ? 57.531 4.414 -8.760 1.00 75.56 227 GLN A CA 1
ATOM 1844 C C . GLN A 1 227 ? 56.219 3.853 -8.201 1.00 75.56 227 GLN A C 1
ATOM 1846 O O . GLN A 1 227 ? 55.147 4.440 -8.395 1.00 75.56 227 GLN A O 1
ATOM 1851 N N . THR A 1 228 ? 56.301 2.749 -7.458 1.00 74.81 228 THR A N 1
ATOM 1852 C CA . THR A 1 228 ? 55.145 2.146 -6.793 1.00 74.81 228 THR A CA 1
ATOM 1853 C C . THR A 1 228 ? 54.607 3.076 -5.703 1.00 74.81 228 THR A C 1
ATOM 1855 O O . THR A 1 228 ? 53.397 3.323 -5.640 1.00 74.81 228 THR A O 1
ATOM 1858 N N . ARG A 1 229 ? 55.495 3.675 -4.894 1.00 77.75 229 ARG A N 1
ATOM 1859 C CA . ARG A 1 229 ? 55.133 4.693 -3.890 1.00 77.75 229 ARG A CA 1
ATOM 1860 C C . ARG A 1 229 ? 54.484 5.923 -4.525 1.00 77.75 229 ARG A C 1
ATOM 1862 O O . ARG A 1 229 ? 53.437 6.367 -4.052 1.00 77.75 229 ARG A O 1
ATOM 1869 N N . ALA A 1 230 ? 55.036 6.429 -5.626 1.00 82.81 230 ALA A N 1
ATOM 1870 C CA . ALA A 1 230 ? 54.497 7.587 -6.335 1.00 82.81 230 ALA A CA 1
ATOM 1871 C C . ALA A 1 230 ? 53.096 7.322 -6.920 1.00 82.81 230 ALA A C 1
ATOM 1873 O O . ALA A 1 230 ? 52.220 8.191 -6.872 1.00 82.81 230 ALA A O 1
ATOM 1874 N N . GLN A 1 231 ? 52.841 6.113 -7.433 1.00 80.62 231 GLN A N 1
ATOM 1875 C CA . GLN A 1 231 ? 51.515 5.722 -7.925 1.00 80.62 231 GLN A CA 1
ATOM 1876 C C . GLN A 1 231 ? 50.485 5.600 -6.799 1.00 80.62 231 GLN A C 1
ATOM 1878 O O . GLN A 1 231 ? 49.347 6.041 -6.974 1.00 80.62 231 GLN A O 1
ATOM 1883 N N . LEU A 1 232 ? 50.881 5.065 -5.639 1.00 77.81 232 LEU A N 1
ATOM 1884 C CA . LEU A 1 232 ? 50.039 5.017 -4.440 1.00 77.81 232 LEU A CA 1
ATOM 1885 C C . LEU A 1 232 ? 49.663 6.428 -3.962 1.00 77.81 232 LEU A C 1
ATOM 1887 O O . LEU A 1 232 ? 48.482 6.688 -3.738 1.00 77.81 232 LEU A O 1
ATOM 1891 N N . MET A 1 233 ? 50.628 7.353 -3.895 1.00 84.69 233 MET A N 1
ATOM 1892 C CA . MET A 1 233 ? 50.377 8.750 -3.507 1.00 84.69 233 MET A CA 1
ATOM 1893 C C . MET A 1 233 ? 49.444 9.468 -4.486 1.00 84.69 233 MET A C 1
ATOM 1895 O O . MET A 1 233 ? 48.485 10.115 -4.073 1.00 84.69 233 MET A O 1
ATOM 1899 N N . LYS A 1 234 ? 49.667 9.300 -5.794 1.00 88.19 234 LYS A N 1
ATOM 1900 C CA . LYS A 1 234 ? 48.813 9.892 -6.835 1.00 88.19 234 LYS A CA 1
ATOM 1901 C C . LYS A 1 234 ? 47.376 9.376 -6.764 1.00 88.19 234 LYS A C 1
ATOM 1903 O O . LYS A 1 234 ? 46.430 10.094 -7.093 1.00 88.19 234 LYS A O 1
ATOM 1908 N N . TRP A 1 235 ? 47.210 8.116 -6.370 1.00 79.25 235 TRP A N 1
ATOM 1909 C CA . TRP A 1 235 ? 45.893 7.520 -6.223 1.00 79.25 235 TRP A CA 1
ATOM 1910 C C . TRP A 1 235 ? 45.158 8.036 -4.989 1.00 79.25 235 TRP A C 1
ATOM 1912 O O . TRP A 1 235 ? 43.958 8.285 -5.075 1.00 79.25 235 TRP A O 1
ATOM 1922 N N . ASP A 1 236 ? 45.868 8.263 -3.887 1.00 83.56 236 ASP A N 1
ATOM 1923 C CA . ASP A 1 236 ? 45.298 8.838 -2.668 1.00 83.56 236 ASP A CA 1
ATOM 1924 C C . ASP A 1 236 ? 44.864 10.298 -2.886 1.00 83.56 236 ASP A C 1
ATOM 1926 O O . ASP A 1 236 ? 43.719 10.661 -2.618 1.00 83.56 236 ASP A O 1
ATOM 1930 N N . GLU A 1 237 ? 45.710 11.099 -3.542 1.00 86.81 237 GLU A N 1
ATOM 1931 C CA . GLU A 1 237 ? 45.411 12.495 -3.882 1.00 86.81 237 GLU A CA 1
ATOM 1932 C C . GLU A 1 237 ? 44.163 12.611 -4.778 1.00 86.81 237 GLU A C 1
ATOM 1934 O O . GLU A 1 237 ? 43.276 13.437 -4.550 1.00 86.81 237 GLU A O 1
ATOM 1939 N N . TYR A 1 238 ? 44.012 11.710 -5.756 1.00 85.31 238 TYR A N 1
ATOM 1940 C CA . TYR A 1 238 ? 42.785 11.624 -6.547 1.00 85.31 238 TYR A CA 1
ATOM 1941 C C . TYR A 1 238 ? 41.556 11.373 -5.659 1.00 85.31 238 TYR A C 1
ATOM 1943 O O . TYR A 1 238 ? 40.525 12.018 -5.844 1.00 85.31 238 TYR A O 1
ATOM 1951 N N . LYS A 1 239 ? 41.633 10.481 -4.669 1.00 83.06 239 LYS A N 1
ATOM 1952 C CA . LYS A 1 239 ? 40.499 10.160 -3.787 1.00 83.06 239 LYS A CA 1
ATOM 1953 C C . LYS A 1 239 ? 40.128 11.315 -2.856 1.00 83.06 239 LYS A C 1
ATOM 1955 O O . LYS A 1 239 ? 38.932 11.498 -2.616 1.00 83.06 239 LYS A O 1
ATOM 1960 N N . ASP A 1 240 ? 41.102 12.106 -2.416 1.00 84.50 240 ASP A N 1
ATOM 1961 C CA . ASP A 1 240 ? 40.880 13.290 -1.580 1.00 84.50 240 ASP A CA 1
ATOM 1962 C C . ASP A 1 240 ? 40.132 14.400 -2.329 1.00 84.50 240 ASP A C 1
ATOM 1964 O O . ASP A 1 240 ? 39.173 14.975 -1.804 1.00 84.50 240 ASP A O 1
ATOM 1968 N N . TYR A 1 241 ? 40.487 14.645 -3.596 1.00 83.94 241 TYR A N 1
ATOM 1969 C CA . TYR A 1 241 ? 39.772 15.609 -4.440 1.00 83.94 241 TYR A CA 1
ATOM 1970 C C . TYR A 1 241 ? 38.456 15.056 -5.019 1.00 83.94 241 TYR A C 1
ATOM 1972 O O . TYR A 1 241 ? 37.602 15.836 -5.447 1.00 83.94 241 TYR A O 1
ATOM 1980 N N . HIS A 1 242 ? 38.250 13.729 -5.015 1.00 86.12 242 HIS A N 1
ATOM 1981 C CA . HIS A 1 242 ? 37.080 13.076 -5.614 1.00 86.12 242 HIS A CA 1
ATOM 1982 C C . HIS A 1 242 ? 36.176 12.394 -4.572 1.00 86.12 242 HIS A C 1
ATOM 1984 O O . HIS A 1 242 ? 36.203 11.173 -4.375 1.00 86.12 242 HIS A O 1
ATOM 1990 N N . ARG A 1 243 ? 35.291 13.180 -3.938 1.00 80.94 243 ARG A N 1
ATOM 1991 C CA . ARG A 1 243 ? 34.331 12.676 -2.939 1.00 80.94 243 ARG A CA 1
ATOM 1992 C C . ARG A 1 243 ? 33.433 11.574 -3.517 1.00 80.94 243 ARG A C 1
ATOM 1994 O O . ARG A 1 243 ? 32.935 11.668 -4.639 1.00 80.94 243 ARG A O 1
ATOM 2001 N N . ARG A 1 244 ? 33.149 10.547 -2.707 1.00 74.81 244 ARG A N 1
ATOM 2002 C CA . ARG A 1 244 ? 32.182 9.486 -3.044 1.00 74.81 244 ARG A CA 1
ATOM 2003 C C . ARG A 1 244 ? 30.846 10.101 -3.482 1.00 74.81 244 ARG A C 1
ATOM 2005 O O . ARG A 1 244 ? 30.253 10.879 -2.740 1.00 74.81 244 ARG A O 1
ATOM 2012 N N . GLY A 1 245 ? 30.388 9.734 -4.679 1.00 75.62 245 GLY A N 1
ATOM 2013 C CA . GLY A 1 245 ? 29.168 10.270 -5.291 1.00 75.62 245 GLY A CA 1
ATOM 2014 C C . GLY A 1 245 ? 29.396 11.400 -6.300 1.00 75.62 245 GLY A C 1
ATOM 2015 O O . GLY A 1 245 ? 28.426 11.860 -6.901 1.00 75.62 245 GLY A O 1
ATOM 2016 N N . TRP A 1 246 ? 30.642 11.828 -6.539 1.00 73.19 246 TRP A N 1
ATOM 2017 C CA . TRP A 1 246 ? 30.930 12.730 -7.654 1.00 73.19 246 TRP A CA 1
ATOM 2018 C C . TRP A 1 246 ? 30.582 12.046 -8.987 1.00 73.19 246 TRP A C 1
ATOM 2020 O O . TRP A 1 246 ? 31.034 10.938 -9.264 1.00 73.19 246 TRP A O 1
ATOM 2030 N N . GLY A 1 247 ? 29.706 12.674 -9.778 1.00 74.31 247 GLY A N 1
ATOM 2031 C CA . GLY A 1 247 ? 29.285 12.194 -11.100 1.00 74.31 247 GLY A CA 1
ATOM 2032 C C . GLY A 1 247 ? 28.032 11.313 -11.119 1.00 74.31 247 GLY A C 1
ATOM 2033 O O . GLY A 1 247 ? 27.464 11.114 -12.187 1.00 74.31 247 GLY A O 1
ATOM 2034 N N . ASN A 1 248 ? 27.534 10.845 -9.966 1.00 64.38 248 ASN A N 1
ATOM 2035 C CA . ASN A 1 248 ? 26.286 10.075 -9.893 1.00 64.38 248 ASN A CA 1
ATOM 2036 C C . ASN A 1 248 ? 25.125 10.916 -9.336 1.00 64.38 248 ASN A C 1
ATOM 2038 O O . ASN A 1 248 ? 24.588 10.645 -8.264 1.00 64.38 248 ASN A O 1
ATOM 2042 N N . THR A 1 249 ? 24.758 11.978 -10.054 1.00 64.19 249 THR A N 1
ATOM 2043 C CA . THR A 1 249 ? 23.619 12.852 -9.715 1.00 64.19 249 THR A CA 1
ATOM 2044 C C . THR A 1 249 ? 22.332 12.515 -10.468 1.00 64.19 249 THR A C 1
ATOM 2046 O O . THR A 1 249 ? 21.291 13.057 -10.108 1.00 64.19 249 THR A O 1
ATOM 2049 N N . HIS A 1 250 ? 22.381 11.632 -11.474 1.00 59.56 250 HIS A N 1
ATOM 2050 C CA . HIS A 1 250 ? 21.219 11.262 -12.298 1.00 59.56 250 HIS A CA 1
ATOM 2051 C C . HIS A 1 250 ? 20.477 9.998 -11.831 1.00 59.56 250 HIS A C 1
ATOM 2053 O O . HIS A 1 250 ? 19.301 9.857 -12.141 1.00 59.56 250 HIS A O 1
ATOM 2059 N N . ASN A 1 251 ? 21.101 9.128 -11.030 1.00 62.66 251 ASN A N 1
ATOM 2060 C CA . ASN A 1 251 ? 20.417 8.003 -10.382 1.00 62.66 251 ASN A CA 1
ATOM 2061 C C . ASN A 1 251 ? 20.158 8.330 -8.907 1.00 62.66 251 ASN A C 1
ATOM 2063 O O . ASN A 1 251 ? 20.805 7.787 -8.012 1.00 62.66 251 ASN A O 1
ATOM 2067 N N . LYS A 1 252 ? 19.227 9.252 -8.654 1.00 57.81 252 LYS A N 1
ATOM 2068 C CA . LYS A 1 252 ? 18.592 9.390 -7.338 1.00 57.81 252 LYS A CA 1
ATOM 2069 C C . LYS A 1 252 ? 17.253 8.658 -7.393 1.00 57.81 252 LYS A C 1
ATOM 2071 O O . LYS A 1 252 ? 16.251 9.245 -7.791 1.00 57.81 252 LYS A O 1
ATOM 2076 N N . GLY A 1 253 ? 17.294 7.365 -7.082 1.00 56.53 253 GLY A N 1
ATOM 2077 C CA . GLY A 1 253 ? 16.126 6.621 -6.605 1.00 56.53 253 GLY A CA 1
ATOM 2078 C C . GLY A 1 253 ? 15.886 6.907 -5.131 1.00 56.53 253 GLY A C 1
ATOM 2079 O O . GLY A 1 253 ? 16.882 7.223 -4.436 1.00 56.53 253 GLY A O 1
#

Radius of gyration: 40.4 Å; chains: 1; bounding box: 120×76×64 Å

InterPro domains:
  IPR007304 TAP46-like protein [PF04177] (45-243)
  IPR007304 TAP46-like protein [PTHR10933] (51-253)
  IPR038511 TAP42/TAP46-like superfamily [G3DSA:1.25.40.540] (14-140)

Foldseek 3Di:
DVVVVVVVVVVVVVVVVVVVVVVVVVVVVVVVVVVVVVVVVVVVVVVPDDPDPPPDDDPVVVVVVVVVLVVLLVVLVVVLVVLVVVCVVVVPDVVSVVVNVVSVVVNVVSVVVVVVVVVVVCVVVVVVVVVVVVVVVVVVPPDPDDDDDDPDPPPDPQDEAEAQDPVVQVVQQPDPPGGHYDYPVRVCCVVPVVVPVVDPDDDDDDDDDDDDDDDDDPPVVVVVVVVVVVVVVVVVVCDVVDDPCVPVPPPDD

=== Feature glossary ===
Key to the feature types in this record:

Secondary structure (8-state, DSSP). Secondary structure is the local, repeating backbone conformation. DSSP classifies it into eight states by reading the hydrogen-bond network: three helix types (H, G, I), two β types (E, B), two non-regular types (T, S), and unstructured coil (-).

Backbone torsions (φ/ψ). Backbone dihedral angles. Every residue except chain termini has a φ (preceding-C → N → Cα → C) and a ψ (N → Cα → C → next-N). They are reported in degrees following the IUPAC sign convention. Secondary structure is essentially a statement about which (φ, ψ) basin each residue occupies.

Predicted aligned error. Predicted Aligned Error (PAE) is an AlphaFold confidence matrix: entry (i, j) is the expected error in the position of residue j, in ångströms, when the prediction is superimposed on the true structure at residue i. Low PAE within a block of residues means that block is internally rigid and well-predicted; high PAE between two blocks means their relative placement is uncertain even if each block individually is confident.

B-factor. B-factor (Debye–Waller factor) reflects atomic displacement in the crystal lattice. It is an experimental observable (units Å²), not a prediction; low values mean the atom is pinned down, high values mean it moves or is heterogeneous across the crystal.

Secondary structure (3-state, P-SEA). Three-state secondary structure (P-SEA) collapses the eight DSSP classes into helix (a), strand (b), and coil (c). P-SEA assigns these from Cα geometry alone — distances and angles — without requiring backbone oxygens, so it works on any Cα trace.

Sequence. Primary structure: the covalent order of the twenty standard amino acids along the backbone. Two proteins with the same sequence will (almost always) fold to the same structure; two with 30% identity often share a fold but not the details.

pLDDT. pLDDT is the predicted lDDT-Cα score: AlphaFold's confidence that the local environment of each residue (all inter-atomic distances within 15 Å) is correctly placed. It is a per-residue number between 0 and 100, with higher meaning more reliable.

InterPro / GO / CATH / organism. Functional annotations link the protein to curated databases. InterPro entries identify conserved domains and families by matching the sequence against member-database signatures (Pfam, PROSITE, CDD, …). Gene Ontology (GO) terms describe molecular function, biological process, and cellular component in a controlled vocabulary. CATH places the structure in a hierarchical fold classification (Class/Architecture/Topology/Homologous-superfamily). The organism is the source species.

Contact-map, Ramachandran, and PAE plots. Three diagnostic plots accompany the record. The Cα contact map visualizes the tertiary structure as a 2D adjacency matrix (8 Å cutoff, sequence-local contacts suppressed). The Ramachandran plot shows the distribution of backbone (φ, ψ) torsions, with points in the α and β basins reflecting secondary structure content. The PAE plot shows AlphaFold's inter-residue confidence as a color matrix.

mmCIF coordinates. The mmCIF table is the protein's shape written out atom by atom. For each backbone N, Cα, C, and carbonyl O, it records an (x, y, z) coordinate triple in Å plus the residue type, chain letter, and residue number.

Radius of gyration, Cα contacts, bounding box. Three whole-structure scalars: the radius of gyration (RMS distance of Cα from centroid, in Å), the count of Cα–Cα contacts (pairs closer than 8 Å and separated by more than four residues in sequence — i.e. tertiary, not local, contacts), and the bounding-box dimensions. Together they distinguish compact globular folds from extended fibres or disordered chains.

Foldseek 3Di. The Foldseek 3Di string encodes local tertiary geometry as a 20-letter alphabet — one character per residue — derived from the relative positions of nearby Cα atoms. Unlike the amino-acid sequence, 3Di is a direct function of the 3D structure, so two proteins with the same fold have similar 3Di strings even at low sequence identity.

Rendered structure images. Six rendered views show the 3D structure from the faces of a cube — i.e. along ±x, ±y, ±z. Rendering representation is drawn randomly per protein from cartoon (secondary-structure ribbons), sticks (backbone bonds), or molecular surface; coloring is either N→C rainbow (blue at the N-terminus through red at the C-terminus) or one color per chain.

Nearest PDB structures. The Foldseek neighbor list gives the closest experimentally determined structures in the PDB, ranked by structural alignment. TM-score near 1 means near-identical fold; near 0.3 means only rough topology match. This is how one finds what a novel AlphaFold prediction most resembles in the solved-structure universe.

Solvent-accessible surface area. SASA measures how much of the protein is reachable by solvent. It is computed by rolling a water-sized probe over the atomic surface and summing the exposed area (Å²). Per-residue SASA distinguishes core (buried, low SASA) from surface (exposed, high SASA) residues; total SASA is a whole-molecule size measure.